Protein AF-A0A6G1K122-F1 (afdb_monomer_lite)

Sequence (233 aa):
TSRIDVKNTSDLIPVGAIRKAVVGTKDETILRILVQNSKTNKESELHFQKLIYDRIDWNSAEDIAAINSWISQIWFRGGNKSKTVVRWHRDEELWIELFHHLLVIAALDRNIARLTTTDVMHAFNDFFVDRVLKDKNGADLPPRDVREKDAFKAKIGRLATTTRWRVNGLIEINLEYKNLGRGAPQEYIPAITSSMLEHFKKTAEFMQSRKMTTERQDSKDLEHWISFLRKLP

Structure (mmCIF, N/CA/C/O backbone):
data_AF-A0A6G1K122-F1
#
_entry.id   AF-A0A6G1K122-F1
#
loop_
_atom_site.group_PDB
_atom_site.id
_atom_site.type_symbol
_atom_site.label_atom_id
_atom_site.label_alt_id
_atom_site.label_comp_id
_atom_site.label_asym_id
_atom_site.label_entity_id
_atom_site.label_seq_id
_atom_site.pdbx_PDB_ins_code
_atom_site.Cartn_x
_atom_site.Cartn_y
_atom_site.Cartn_z
_atom_site.occupancy
_atom_site.B_iso_or_equiv
_atom_site.auth_seq_id
_atom_site.auth_comp_id
_atom_site.auth_asym_id
_atom_site.auth_atom_id
_atom_site.pdbx_PDB_model_num
ATOM 1 N N . THR A 1 1 ? 0.970 27.613 34.060 1.00 34.41 1 THR A N 1
ATOM 2 C CA . THR A 1 1 ? -0.067 27.266 33.064 1.00 34.41 1 THR A CA 1
ATOM 3 C C . THR A 1 1 ? 0.425 26.068 32.282 1.00 34.41 1 THR A C 1
ATOM 5 O O . THR A 1 1 ? 1.317 26.209 31.455 1.00 34.41 1 THR A O 1
ATOM 8 N N . SER A 1 2 ? -0.031 24.869 32.633 1.00 27.14 2 SER A N 1
ATOM 9 C CA . SER A 1 2 ? 0.505 23.627 32.067 1.00 27.14 2 SER A CA 1
ATOM 10 C C . SER A 1 2 ? -0.095 23.386 30.682 1.00 27.14 2 SER A C 1
ATOM 12 O O . SER A 1 2 ? -1.306 23.228 30.547 1.00 27.14 2 SER A O 1
ATOM 14 N N . ARG A 1 3 ? 0.756 23.402 29.650 1.00 32.88 3 ARG A N 1
ATOM 15 C CA . ARG A 1 3 ? 0.413 23.023 28.272 1.00 32.88 3 ARG A CA 1
ATOM 16 C C . ARG A 1 3 ? 0.105 21.525 28.236 1.00 32.88 3 ARG A C 1
ATOM 18 O O . ARG A 1 3 ? 0.997 20.724 28.494 1.00 32.88 3 ARG A O 1
ATOM 25 N N . ILE A 1 4 ? -1.135 21.161 27.914 1.00 30.41 4 ILE A N 1
ATOM 26 C CA . ILE A 1 4 ? -1.515 19.779 27.606 1.00 30.41 4 ILE A CA 1
ATOM 27 C C . ILE A 1 4 ? -1.607 19.642 26.089 1.00 30.41 4 ILE A C 1
ATOM 29 O O . ILE A 1 4 ? -2.297 20.405 25.414 1.00 30.41 4 ILE A O 1
ATOM 33 N N . ASP A 1 5 ? -0.837 18.681 25.598 1.00 30.19 5 ASP A N 1
ATOM 34 C CA . ASP A 1 5 ? -0.595 18.346 24.204 1.00 30.19 5 ASP A CA 1
ATOM 35 C C . ASP A 1 5 ? -1.810 17.624 23.593 1.00 30.19 5 ASP A C 1
ATOM 37 O O . ASP A 1 5 ? -2.337 16.657 24.152 1.00 30.19 5 ASP A O 1
ATOM 41 N N . VAL A 1 6 ? -2.291 18.110 22.449 1.00 34.44 6 VAL A N 1
ATOM 42 C CA . VAL A 1 6 ? -3.558 17.695 21.830 1.00 34.44 6 VAL A CA 1
ATOM 43 C C . VAL A 1 6 ? -3.339 16.444 20.976 1.00 34.44 6 VAL A C 1
ATOM 45 O O . VAL A 1 6 ? -3.280 16.490 19.749 1.00 34.44 6 VAL A O 1
ATOM 48 N N . LYS A 1 7 ? -3.280 15.278 21.623 1.00 39.66 7 LYS A N 1
ATOM 49 C CA . LYS A 1 7 ? -3.753 14.030 21.008 1.00 39.66 7 LYS A CA 1
ATOM 50 C C . LYS A 1 7 ? -5.189 13.834 21.480 1.00 39.66 7 LYS A C 1
ATOM 52 O O . LYS A 1 7 ? -5.409 13.333 22.572 1.00 39.66 7 LYS A O 1
ATOM 57 N N . ASN A 1 8 ? -6.161 14.268 20.675 1.00 45.53 8 ASN A N 1
ATOM 58 C CA . ASN A 1 8 ? -7.597 14.153 20.970 1.00 45.53 8 ASN A CA 1
ATOM 59 C C . ASN A 1 8 ? -8.075 12.685 20.954 1.00 45.53 8 ASN A C 1
ATOM 61 O O . ASN A 1 8 ? -8.799 12.248 20.059 1.00 45.53 8 ASN A O 1
ATOM 65 N N . THR A 1 9 ? -7.657 11.905 21.943 1.00 53.88 9 THR A N 1
ATOM 66 C CA . THR A 1 9 ? -8.414 10.766 22.458 1.00 53.88 9 THR A CA 1
ATOM 67 C C . THR A 1 9 ? -9.451 11.323 23.419 1.00 53.88 9 THR A C 1
ATOM 69 O O . THR A 1 9 ? -9.103 12.042 24.352 1.00 53.88 9 THR A O 1
ATOM 72 N N . SER A 1 10 ? -10.728 11.048 23.156 1.00 65.81 10 SER A N 1
ATOM 73 C CA . SER A 1 10 ? -11.768 11.335 24.140 1.00 65.81 10 SER A CA 1
ATOM 74 C C . SER A 1 10 ? -11.506 10.450 25.356 1.00 65.81 10 SER A C 1
ATOM 76 O O . SER A 1 10 ? -11.238 9.263 25.187 1.00 65.81 10 SER A O 1
ATOM 78 N N . ASP A 1 11 ? -11.604 11.006 26.564 1.00 82.50 11 ASP A N 1
ATOM 79 C CA . ASP A 1 11 ? -11.561 10.208 27.795 1.00 82.50 11 ASP A CA 1
ATOM 80 C C . ASP A 1 11 ? -12.796 9.289 27.919 1.00 82.50 11 ASP A C 1
ATOM 82 O O . ASP A 1 11 ? -12.913 8.560 28.889 1.00 82.50 11 ASP A O 1
ATOM 86 N N . LEU A 1 12 ? -13.740 9.319 26.972 1.00 85.94 12 LEU A N 1
ATOM 87 C CA . LEU A 1 12 ? -14.947 8.499 26.975 1.00 85.94 12 LEU A CA 1
ATOM 88 C C . LEU A 1 12 ? -14.735 7.222 26.155 1.00 85.94 12 LEU A C 1
ATOM 90 O O . LEU A 1 12 ? -14.498 7.281 24.947 1.00 85.94 12 LEU A O 1
ATOM 94 N N . ILE A 1 13 ? -14.866 6.074 26.811 1.00 88.31 13 ILE A N 1
ATOM 95 C CA . ILE A 1 13 ? -14.745 4.739 26.226 1.00 88.31 13 ILE A CA 1
ATOM 96 C C . ILE A 1 13 ? -16.148 4.125 26.151 1.00 88.31 13 ILE A C 1
ATOM 98 O O . ILE A 1 13 ? -16.808 4.032 27.182 1.00 88.31 13 ILE A O 1
ATOM 102 N N . PRO A 1 14 ? -16.649 3.717 24.974 1.00 90.06 14 PRO A N 1
ATOM 103 C CA . PRO A 1 14 ? -17.949 3.064 24.886 1.00 90.06 14 PRO A CA 1
ATOM 104 C C . PRO A 1 14 ? -17.942 1.690 25.554 1.00 90.06 14 PRO A C 1
ATOM 106 O O . PRO A 1 14 ? -16.976 0.934 25.442 1.00 90.06 14 PRO A O 1
ATOM 109 N N . VAL A 1 15 ? -19.047 1.381 26.227 1.00 88.12 15 VAL A N 1
ATOM 110 C CA . VAL A 1 15 ? -19.252 0.158 27.006 1.00 88.12 15 VAL A CA 1
ATOM 111 C C . VAL A 1 15 ? -20.142 -0.812 26.221 1.00 88.12 15 VAL A C 1
ATOM 113 O O . VAL A 1 15 ? -21.124 -0.407 25.598 1.00 88.12 15 VAL A O 1
ATOM 116 N N . GLY A 1 16 ? -19.814 -2.106 26.263 1.00 86.25 16 GLY A N 1
ATOM 117 C CA . GLY A 1 16 ? -20.604 -3.178 25.646 1.00 86.25 16 GLY A CA 1
ATOM 118 C C . GLY A 1 16 ? -20.113 -3.601 24.260 1.00 86.25 16 GLY A C 1
ATOM 119 O O . GLY A 1 16 ? -18.921 -3.548 23.972 1.00 86.25 16 GLY A O 1
ATOM 120 N N . ALA A 1 17 ? -21.028 -4.070 23.410 1.00 85.31 17 ALA A N 1
ATOM 121 C CA . ALA A 1 17 ? -20.745 -4.437 22.021 1.00 85.31 17 ALA A CA 1
ATOM 122 C C . ALA A 1 17 ? -21.246 -3.352 21.058 1.00 85.31 17 ALA A C 1
ATOM 124 O O . ALA A 1 17 ? -22.243 -2.676 21.327 1.00 85.31 17 ALA A O 1
ATOM 125 N N . ILE A 1 18 ? -20.584 -3.208 19.906 1.00 87.19 18 ILE A N 1
ATOM 126 C CA . ILE A 1 18 ? -21.061 -2.306 18.856 1.00 87.19 18 ILE A CA 1
ATOM 127 C C . ILE A 1 18 ? -22.386 -2.828 18.284 1.00 87.19 18 ILE A C 1
ATOM 129 O O . ILE A 1 18 ? -22.471 -3.951 17.793 1.00 87.19 18 ILE A O 1
ATOM 133 N N . ARG A 1 19 ? -23.425 -1.993 18.336 1.00 89.81 19 ARG A N 1
ATOM 134 C CA . ARG A 1 19 ? -24.731 -2.244 17.713 1.00 89.81 19 ARG A CA 1
ATOM 135 C C . ARG A 1 19 ? -24.903 -1.260 16.564 1.00 89.81 19 ARG A C 1
ATOM 137 O O . ARG A 1 19 ? -24.596 -0.085 16.735 1.00 89.81 19 ARG A O 1
ATOM 144 N N . LYS A 1 20 ? -25.326 -1.735 15.393 1.00 92.00 20 LYS A N 1
ATOM 145 C CA . LYS A 1 20 ? -25.527 -0.906 14.196 1.00 92.00 20 LYS A CA 1
ATOM 146 C C . LYS A 1 20 ? -27.009 -0.820 13.855 1.00 92.00 20 LYS A C 1
ATOM 148 O O . LYS A 1 20 ? -27.738 -1.787 14.044 1.00 92.00 20 LYS A O 1
ATOM 153 N N . ALA A 1 21 ? -27.413 0.325 13.322 1.00 92.81 21 ALA A N 1
ATOM 154 C CA . ALA A 1 21 ? -28.729 0.528 12.737 1.00 92.81 21 ALA A CA 1
ATOM 155 C C . ALA A 1 21 ? -28.863 -0.294 11.448 1.00 92.81 21 ALA A C 1
ATOM 157 O O . ALA A 1 21 ? -27.921 -0.338 10.647 1.00 92.81 21 ALA A O 1
ATOM 158 N N . VAL A 1 22 ? -30.028 -0.908 11.241 1.00 93.69 22 VAL A N 1
ATOM 159 C CA . VAL A 1 22 ? -30.360 -1.699 10.048 1.00 93.69 22 VAL A CA 1
ATOM 160 C C . VAL A 1 22 ? -31.571 -1.071 9.372 1.00 93.69 22 VAL A C 1
ATOM 162 O O . VAL A 1 22 ? -32.549 -0.741 10.039 1.00 93.69 22 VAL A O 1
ATOM 165 N N . VAL A 1 23 ? -31.497 -0.907 8.051 1.00 93.69 23 VAL A N 1
ATOM 166 C CA . VAL A 1 23 ? -32.606 -0.379 7.246 1.00 93.69 23 VAL A CA 1
ATOM 167 C C . VAL A 1 23 ? -33.837 -1.270 7.421 1.00 93.69 23 VAL A C 1
ATOM 169 O O . VAL A 1 23 ? -33.740 -2.489 7.302 1.00 93.69 23 VAL A O 1
ATOM 172 N N . GLY A 1 24 ? -34.981 -0.656 7.710 1.00 90.94 24 GLY A N 1
ATOM 173 C CA . GLY A 1 24 ? -36.261 -1.327 7.939 1.00 90.94 24 GLY A CA 1
ATOM 174 C C . GLY A 1 24 ? -36.504 -1.787 9.378 1.00 90.94 24 GLY A C 1
ATOM 175 O O . GLY A 1 24 ? -37.625 -2.177 9.702 1.00 90.94 24 GLY A O 1
ATOM 176 N N . THR A 1 25 ? -35.507 -1.704 10.266 1.00 93.31 25 THR A N 1
ATOM 177 C CA . THR A 1 25 ? -35.636 -2.148 11.662 1.00 93.31 25 THR A CA 1
ATOM 178 C C . THR A 1 25 ? -35.575 -0.961 12.610 1.00 93.31 25 THR A C 1
ATOM 180 O O . THR A 1 25 ? -34.508 -0.395 12.844 1.00 93.31 25 THR A O 1
ATOM 183 N N . LYS A 1 26 ? -36.721 -0.613 13.202 1.00 92.62 26 LYS A N 1
ATOM 184 C CA . LYS A 1 26 ? -36.807 0.445 14.209 1.00 92.62 26 LYS A CA 1
ATOM 185 C C . LYS A 1 26 ? -36.233 -0.026 15.550 1.00 92.62 26 LYS A C 1
ATOM 187 O O . LYS A 1 26 ? -36.847 -0.849 16.223 1.00 92.62 26 LYS A O 1
ATOM 192 N N . ASP A 1 27 ? -35.094 0.534 15.955 1.00 91.12 27 ASP A N 1
ATOM 193 C CA . ASP A 1 27 ? -34.485 0.312 17.276 1.00 91.12 27 ASP A CA 1
ATOM 194 C C . ASP A 1 27 ? -33.944 1.627 17.849 1.00 91.12 27 ASP A C 1
ATOM 196 O O . ASP A 1 27 ? -32.795 2.002 17.639 1.00 91.12 27 ASP A O 1
ATOM 200 N N . GLU A 1 28 ? -34.764 2.334 18.623 1.00 91.06 28 GLU A N 1
ATOM 201 C CA . GLU A 1 28 ? -34.387 3.620 19.223 1.00 91.06 28 GLU A CA 1
ATOM 202 C C . GLU A 1 28 ? -33.257 3.503 20.262 1.00 91.06 28 GLU A C 1
ATOM 204 O O . GLU A 1 28 ? -32.614 4.504 20.592 1.00 91.06 28 GLU A O 1
ATOM 209 N N . THR A 1 29 ? -32.960 2.297 20.765 1.00 90.38 29 THR A N 1
ATOM 210 C CA . THR A 1 29 ? -31.914 2.106 21.780 1.00 90.38 29 THR A CA 1
ATOM 211 C C . THR A 1 29 ? -30.514 2.364 21.229 1.00 90.38 29 THR A C 1
ATOM 213 O O . THR A 1 29 ? -29.611 2.692 21.997 1.00 90.38 29 THR A O 1
ATOM 216 N N . ILE A 1 30 ? -30.321 2.283 19.907 1.00 91.81 30 ILE A N 1
ATOM 217 C CA . ILE A 1 30 ? -29.035 2.573 19.255 1.00 91.81 30 ILE A CA 1
ATOM 218 C C . ILE A 1 30 ? -28.731 4.071 19.175 1.00 91.81 30 ILE A C 1
ATOM 220 O O . ILE A 1 30 ? -27.592 4.442 18.905 1.00 91.81 30 ILE A O 1
ATOM 224 N N . LEU A 1 31 ? -29.727 4.934 19.410 1.00 92.12 31 LEU A N 1
ATOM 225 C CA . LEU A 1 31 ? -29.564 6.392 19.454 1.00 92.12 31 LEU A CA 1
ATOM 226 C C . LEU A 1 31 ? -28.925 6.861 20.771 1.00 92.12 31 LEU A C 1
ATOM 228 O O . LEU A 1 31 ? -28.781 8.065 21.003 1.00 92.12 31 LEU A O 1
ATOM 232 N N . ARG A 1 32 ? -28.566 5.915 21.646 1.00 92.50 32 ARG A N 1
ATOM 233 C CA . ARG A 1 32 ? -27.886 6.134 22.920 1.00 92.50 32 ARG A CA 1
ATOM 234 C C . ARG A 1 32 ? -26.712 5.169 23.032 1.00 92.50 32 ARG A C 1
ATOM 236 O O . ARG A 1 32 ? -26.850 3.977 22.767 1.00 92.50 32 ARG A O 1
ATOM 243 N N . ILE A 1 33 ? -25.552 5.677 23.429 1.00 90.56 33 ILE A N 1
ATOM 244 C CA . ILE A 1 33 ? -24.364 4.857 23.679 1.00 90.56 33 ILE A CA 1
ATOM 245 C C . ILE A 1 33 ? -23.894 5.111 25.101 1.00 90.56 33 ILE A C 1
ATOM 247 O O . ILE A 1 33 ? -23.558 6.243 25.450 1.00 90.56 33 ILE A O 1
ATOM 251 N N . LEU A 1 34 ? -23.841 4.044 25.896 1.00 92.06 34 LEU A N 1
ATOM 252 C CA . LEU A 1 34 ? -23.222 4.073 27.212 1.00 92.06 34 LEU A CA 1
ATOM 253 C C . LEU A 1 34 ? -21.709 4.225 27.046 1.00 92.06 34 LEU A C 1
ATOM 255 O O . LEU A 1 34 ? -21.068 3.470 26.309 1.00 92.06 34 LEU A O 1
ATOM 259 N N . VAL A 1 35 ? -21.141 5.213 27.722 1.00 90.81 35 VAL A N 1
ATOM 260 C CA . VAL A 1 35 ? -19.707 5.478 27.744 1.00 90.81 35 VAL A CA 1
ATOM 261 C C . VAL A 1 35 ? -19.222 5.585 29.180 1.00 90.81 35 VAL A C 1
ATOM 263 O O . VAL A 1 35 ? -19.932 6.065 30.056 1.00 90.81 35 VAL A O 1
ATOM 266 N N . GLN A 1 36 ? -17.986 5.178 29.414 1.00 90.94 36 GLN A N 1
ATOM 267 C CA . GLN A 1 36 ? -17.304 5.304 30.687 1.00 90.94 36 GLN A CA 1
ATOM 268 C C . GLN A 1 36 ? -16.128 6.262 30.536 1.00 90.94 36 GLN A C 1
ATOM 270 O O . GLN A 1 36 ? -15.339 6.164 29.595 1.00 90.94 36 GLN A O 1
ATOM 275 N N . ASN A 1 37 ? -16.002 7.206 31.463 1.00 87.44 37 ASN A N 1
ATOM 276 C CA . ASN A 1 37 ? -14.858 8.101 31.498 1.00 87.44 37 ASN A CA 1
ATOM 277 C C . ASN A 1 37 ? -13.626 7.368 32.052 1.00 87.44 37 ASN A C 1
ATOM 279 O O . ASN A 1 37 ? -13.622 6.945 33.203 1.00 87.44 37 ASN A O 1
ATOM 283 N N . SER A 1 38 ? -12.559 7.276 31.268 1.00 84.81 38 SER A N 1
ATOM 284 C CA . SER A 1 38 ? -11.321 6.564 31.590 1.00 84.81 38 SER A CA 1
ATOM 285 C C . SER A 1 38 ? -10.558 7.132 32.791 1.00 84.81 38 SER A C 1
ATOM 287 O O . SER A 1 38 ? -9.760 6.419 33.391 1.00 84.81 38 SER A O 1
ATOM 289 N N . LYS A 1 39 ? -10.788 8.400 33.162 1.00 85.31 39 LYS A N 1
ATOM 290 C CA . LYS A 1 39 ? -10.129 9.061 34.302 1.00 85.31 39 LYS A CA 1
ATOM 291 C C . LYS A 1 39 ? -10.940 8.971 35.586 1.00 85.31 39 LYS A C 1
ATOM 293 O O . LYS A 1 39 ? -10.370 8.821 36.659 1.00 85.31 39 LYS A O 1
ATOM 298 N N . THR A 1 40 ? -12.259 9.127 35.490 1.00 87.88 40 THR A N 1
ATOM 299 C CA . THR A 1 40 ? -13.144 9.198 36.667 1.00 87.88 40 THR A CA 1
ATOM 300 C C . THR A 1 40 ? -13.928 7.915 36.913 1.00 87.88 40 THR A C 1
ATOM 302 O O . THR A 1 40 ? -14.603 7.806 37.933 1.00 87.88 40 THR A O 1
ATOM 305 N N . ASN A 1 41 ? -13.856 6.964 35.981 1.00 85.56 41 ASN A N 1
ATOM 306 C CA . ASN A 1 41 ? -14.603 5.711 35.955 1.00 85.56 41 ASN A CA 1
ATOM 307 C C . ASN A 1 41 ? -16.135 5.870 35.996 1.00 85.56 41 ASN A C 1
ATOM 309 O O . ASN A 1 41 ? -16.854 4.900 36.227 1.00 85.56 41 ASN A O 1
ATOM 313 N N . LYS A 1 42 ? -16.647 7.089 35.781 1.00 89.00 42 LYS A N 1
ATOM 314 C CA . LYS A 1 42 ? -18.082 7.384 35.776 1.00 89.00 42 LYS A CA 1
ATOM 315 C C . LYS A 1 42 ? -18.698 7.042 34.429 1.00 89.00 42 LYS A C 1
ATOM 317 O O . LYS A 1 42 ? -18.131 7.379 33.389 1.00 89.00 42 LYS A O 1
ATOM 322 N N . GLU A 1 43 ? -19.870 6.427 34.471 1.00 91.00 43 GLU A N 1
ATOM 323 C CA . GLU A 1 43 ? -20.674 6.136 33.289 1.00 91.00 43 GLU A CA 1
ATOM 324 C C . GLU A 1 43 ? -21.579 7.320 32.933 1.00 91.00 43 GLU A C 1
ATOM 326 O O . GLU A 1 43 ? -22.098 8.020 33.806 1.00 91.00 43 GLU A O 1
ATOM 331 N N . SER A 1 44 ? -21.754 7.558 31.638 1.00 89.56 44 SER A N 1
ATOM 332 C CA . SER A 1 44 ? -22.704 8.524 31.095 1.00 89.56 44 SER A CA 1
ATOM 333 C C . SER A 1 44 ? -23.230 8.053 29.742 1.00 89.56 44 SER A C 1
ATOM 335 O O . SER A 1 44 ? -22.644 7.180 29.106 1.00 89.56 44 SER A O 1
ATOM 337 N N . GLU A 1 45 ? -24.313 8.655 29.261 1.00 90.56 45 GLU A N 1
ATOM 338 C CA . GLU A 1 45 ? -24.869 8.358 27.938 1.00 90.56 45 GLU A CA 1
ATOM 339 C C . GLU A 1 45 ? -24.506 9.449 26.927 1.00 90.56 45 GLU A C 1
ATOM 341 O O . GLU A 1 45 ? -24.553 10.646 27.221 1.00 90.56 45 GLU A O 1
ATOM 346 N N . LEU A 1 46 ? -24.148 9.035 25.712 1.00 89.44 46 LEU A N 1
ATOM 347 C CA . LEU A 1 46 ? -24.092 9.911 24.548 1.00 89.44 46 LEU A CA 1
ATOM 348 C C . LEU A 1 46 ? -25.338 9.701 23.699 1.00 89.44 46 LEU A C 1
ATOM 350 O O . LEU A 1 46 ? -25.690 8.567 23.381 1.00 89.44 46 LEU A O 1
ATOM 354 N N . HIS A 1 47 ? -25.953 10.802 23.280 1.00 92.06 47 HIS A N 1
ATOM 355 C CA . HIS A 1 47 ? -27.164 10.796 22.468 1.00 92.06 47 HIS A CA 1
ATOM 356 C C . HIS A 1 47 ? -26.852 11.215 21.034 1.00 92.06 47 HIS A C 1
ATOM 358 O O . HIS A 1 47 ? -25.994 12.072 20.790 1.00 92.06 47 HIS A O 1
ATOM 364 N N . PHE A 1 48 ? -27.556 10.616 20.080 1.00 90.56 48 PHE A N 1
ATOM 365 C CA . PHE A 1 48 ? -27.545 11.084 18.705 1.00 90.56 48 PHE A CA 1
ATOM 366 C C . PHE A 1 48 ? -28.188 12.477 18.647 1.00 90.56 48 PHE A C 1
ATOM 368 O O . PHE A 1 48 ? -29.184 12.736 19.307 1.00 90.56 48 PHE A O 1
ATOM 375 N N . GLN A 1 49 ? -27.603 13.412 17.899 1.00 89.25 49 GLN A N 1
ATOM 376 C CA . GLN A 1 49 ? -28.100 14.802 17.851 1.00 89.25 49 GLN A CA 1
ATOM 377 C C . GLN A 1 49 ? -28.272 15.339 16.430 1.00 89.25 49 GLN A C 1
ATOM 379 O O . GLN A 1 49 ? -28.754 16.451 16.249 1.00 89.25 49 GLN A O 1
ATOM 384 N N . LYS A 1 50 ? -27.853 14.581 15.409 1.00 83.50 50 LYS A N 1
ATOM 385 C CA . LYS A 1 50 ? -27.863 15.077 14.026 1.00 83.50 50 LYS A CA 1
ATOM 386 C C . LYS A 1 50 ? -29.263 15.145 13.422 1.00 83.50 50 LYS A C 1
ATOM 388 O O . LYS A 1 50 ? -29.478 15.968 12.542 1.00 83.50 50 LYS A O 1
ATOM 393 N N . LEU A 1 51 ? -30.181 14.296 13.880 1.00 85.12 51 LEU A N 1
ATOM 394 C CA . LEU A 1 51 ? -31.571 14.267 13.434 1.00 85.12 51 LEU A CA 1
ATOM 395 C C . LEU A 1 51 ? -32.500 14.345 14.645 1.00 85.12 51 LEU A C 1
ATOM 397 O O . LEU A 1 51 ? -32.164 13.874 15.734 1.00 85.12 51 LEU A O 1
ATOM 401 N N . ILE A 1 52 ? -33.678 14.925 14.434 1.00 86.56 52 ILE A N 1
ATOM 402 C CA . ILE A 1 52 ? -34.769 14.916 15.411 1.00 86.56 52 ILE A CA 1
ATOM 403 C C . ILE A 1 52 ? -35.339 13.498 15.450 1.00 86.56 52 ILE A C 1
ATOM 405 O O . ILE A 1 52 ? -35.673 12.961 14.398 1.00 86.56 52 ILE A O 1
ATOM 409 N N . TYR A 1 53 ? -35.463 12.904 16.638 1.00 85.50 53 TYR A N 1
ATOM 410 C CA . TYR A 1 53 ? -35.759 11.470 16.793 1.00 85.50 53 TYR A CA 1
ATOM 411 C C . TYR A 1 53 ? -37.071 11.059 16.123 1.00 85.50 53 TYR A C 1
ATOM 413 O O . TYR A 1 53 ? -37.113 10.051 15.423 1.00 85.50 53 TYR A O 1
ATOM 421 N N . ASP A 1 54 ? -38.096 11.900 16.238 1.00 85.94 54 ASP A N 1
ATOM 422 C CA . ASP A 1 54 ? -39.417 11.657 15.651 1.00 85.94 54 ASP A CA 1
ATOM 423 C C . ASP A 1 54 ? -39.439 11.762 14.118 1.00 85.94 54 ASP A C 1
ATOM 425 O O . ASP A 1 54 ? -40.427 11.401 13.485 1.00 85.94 54 ASP A O 1
ATOM 429 N N . ARG A 1 55 ? -38.367 12.282 13.510 1.00 88.56 55 ARG A N 1
ATOM 430 C CA . ARG A 1 55 ? -38.230 12.446 12.055 1.00 88.56 55 ARG A CA 1
ATOM 431 C C . ARG A 1 55 ? -37.280 11.439 11.420 1.00 88.56 55 ARG A C 1
ATOM 433 O O . ARG A 1 55 ? -37.059 11.527 10.220 1.00 88.56 55 ARG A O 1
ATOM 440 N N . ILE A 1 56 ? -36.704 10.533 12.208 1.00 90.44 56 ILE A N 1
ATOM 441 C CA . ILE A 1 56 ? -35.820 9.493 11.685 1.00 90.44 56 ILE A CA 1
ATOM 442 C C . ILE A 1 56 ? -36.672 8.495 10.904 1.00 90.44 56 ILE A C 1
ATOM 444 O O . ILE A 1 56 ? -37.506 7.794 11.486 1.00 90.44 56 ILE A O 1
ATOM 448 N N . ASP A 1 57 ? -36.433 8.410 9.599 1.00 93.38 57 ASP A N 1
ATOM 449 C CA . ASP A 1 57 ? -37.004 7.361 8.770 1.00 93.38 57 ASP A CA 1
ATOM 450 C C . ASP A 1 57 ? -36.109 6.121 8.825 1.00 93.38 57 ASP A C 1
ATOM 452 O O . ASP A 1 57 ? -35.026 6.053 8.245 1.00 93.38 57 ASP A O 1
ATOM 456 N N . TRP A 1 58 ? -36.597 5.092 9.512 1.00 93.00 58 TRP A N 1
ATOM 457 C CA . TRP A 1 58 ? -35.897 3.819 9.664 1.00 93.00 58 TRP A CA 1
ATOM 458 C C . TRP A 1 58 ? -35.791 3.023 8.356 1.00 93.00 58 TRP A C 1
ATOM 460 O O . TRP A 1 58 ? -34.993 2.089 8.284 1.00 93.00 58 TRP A O 1
ATOM 470 N N . ASN A 1 59 ? -36.543 3.391 7.315 1.00 94.00 59 ASN A N 1
ATOM 471 C CA . ASN A 1 59 ? -36.415 2.829 5.969 1.00 94.00 59 ASN A CA 1
ATOM 472 C C . ASN A 1 59 ? -35.452 3.630 5.077 1.00 94.00 59 ASN A C 1
ATOM 474 O O . ASN A 1 59 ? -35.065 3.146 4.012 1.00 94.00 59 ASN A O 1
ATOM 478 N N . SER A 1 60 ? -35.030 4.827 5.500 1.00 94.62 60 SER A N 1
ATOM 479 C CA . SER A 1 60 ? -34.093 5.658 4.746 1.00 94.62 60 SER A CA 1
ATOM 480 C C . SER A 1 60 ? -32.660 5.165 4.928 1.00 94.62 60 SER A C 1
ATOM 482 O O . SER A 1 60 ? -32.098 5.170 6.026 1.00 94.62 60 SER A O 1
ATOM 484 N N . ALA A 1 61 ? -32.017 4.778 3.824 1.00 93.38 61 ALA A N 1
ATOM 485 C CA . ALA A 1 61 ? -30.602 4.409 3.836 1.00 93.38 61 ALA A CA 1
ATOM 486 C C . ALA A 1 61 ? -29.699 5.569 4.300 1.00 93.38 61 ALA A C 1
ATOM 488 O O . ALA A 1 61 ? -28.648 5.327 4.896 1.00 93.38 61 ALA A O 1
ATOM 489 N N . GLU A 1 62 ? -30.108 6.816 4.056 1.00 94.94 62 GLU A N 1
ATOM 490 C CA . GLU A 1 62 ? -29.359 8.014 4.439 1.00 94.94 62 GLU A CA 1
ATOM 491 C C . GLU A 1 62 ? -29.374 8.233 5.959 1.00 94.94 62 GLU A C 1
ATOM 493 O O . GLU A 1 62 ? -28.310 8.388 6.569 1.00 94.94 62 GLU A O 1
ATOM 498 N N . ASP A 1 63 ? -30.545 8.143 6.594 1.00 91.56 63 ASP A N 1
ATOM 499 C CA . ASP A 1 63 ? -30.690 8.306 8.047 1.00 91.56 63 ASP A CA 1
ATOM 500 C C . ASP A 1 63 ? -29.945 7.199 8.801 1.00 91.56 63 ASP A C 1
ATOM 502 O O . ASP A 1 63 ? -29.189 7.454 9.747 1.00 91.56 63 ASP A O 1
ATOM 506 N N . ILE A 1 64 ? -30.074 5.959 8.322 1.00 95.56 64 ILE A N 1
ATOM 507 C CA . ILE A 1 64 ? -29.370 4.797 8.869 1.00 95.56 64 ILE A CA 1
ATOM 508 C C . ILE A 1 64 ? -27.849 4.950 8.715 1.00 95.56 64 ILE A C 1
ATOM 510 O O . ILE A 1 64 ? -27.094 4.639 9.644 1.00 95.56 64 ILE A O 1
ATOM 514 N N . ALA A 1 65 ? -27.369 5.477 7.584 1.00 92.44 65 ALA A N 1
ATOM 515 C CA . ALA A 1 65 ? -25.952 5.779 7.392 1.00 92.44 65 ALA A CA 1
ATOM 516 C C . ALA A 1 65 ? -25.466 6.885 8.345 1.00 92.44 65 ALA A C 1
ATOM 518 O O . ALA A 1 65 ? -24.370 6.773 8.905 1.00 92.44 65 ALA A O 1
ATOM 519 N N . ALA A 1 66 ? -26.275 7.921 8.588 1.00 91.94 66 ALA A N 1
ATOM 520 C CA . ALA A 1 66 ? -25.946 8.998 9.519 1.00 91.94 66 ALA A CA 1
ATOM 521 C C . ALA A 1 66 ? -25.814 8.493 10.968 1.00 91.94 66 ALA A C 1
ATOM 523 O O . ALA A 1 66 ? -24.835 8.837 11.647 1.00 91.94 66 ALA A O 1
ATOM 524 N N . ILE A 1 67 ? -26.739 7.635 11.415 1.00 92.94 67 ILE A N 1
ATOM 525 C CA . ILE A 1 67 ? -26.694 6.977 12.731 1.00 92.94 67 ILE A CA 1
ATOM 526 C C . ILE A 1 67 ? -25.442 6.094 12.837 1.00 92.94 67 ILE A C 1
ATOM 528 O O . ILE A 1 67 ? -24.634 6.264 13.751 1.00 92.94 67 ILE A O 1
ATOM 532 N N . ASN A 1 68 ? -25.213 5.204 11.867 1.00 93.69 68 ASN A N 1
ATOM 533 C CA . ASN A 1 68 ? -24.063 4.292 11.869 1.00 93.69 68 ASN A CA 1
ATOM 534 C C . ASN A 1 68 ? -22.712 5.022 11.810 1.00 93.69 68 ASN A C 1
ATOM 536 O O . ASN A 1 68 ? -21.732 4.575 12.421 1.00 93.69 68 ASN A O 1
ATOM 540 N N . SER A 1 69 ? -22.649 6.157 11.111 1.00 90.94 69 SER A N 1
ATOM 541 C CA . SER A 1 69 ? -21.474 7.030 11.090 1.00 90.94 69 SER A CA 1
ATOM 542 C C . SER A 1 69 ? -21.195 7.614 12.475 1.00 90.94 69 SER A C 1
ATOM 544 O O . SER A 1 69 ? -20.058 7.564 12.946 1.00 90.94 69 SER A O 1
ATOM 546 N N . TRP A 1 70 ? -22.224 8.114 13.167 1.00 92.94 70 TRP A N 1
ATOM 547 C CA . TRP A 1 70 ? -22.093 8.634 14.531 1.00 92.94 70 TRP A CA 1
ATOM 548 C C . TRP A 1 70 ? -21.642 7.554 15.524 1.00 92.94 70 TRP A C 1
ATOM 550 O O . TRP A 1 70 ? -20.663 7.772 16.243 1.00 92.94 70 TRP A O 1
ATOM 560 N N . ILE A 1 71 ? -22.264 6.369 15.494 1.00 90.62 71 ILE A N 1
ATOM 561 C CA . ILE A 1 71 ? -21.856 5.215 16.313 1.00 90.62 71 ILE A CA 1
ATOM 562 C C . ILE A 1 71 ? -20.374 4.903 16.070 1.00 90.62 71 ILE A C 1
ATOM 564 O O . ILE A 1 71 ? -19.572 4.885 17.004 1.00 90.62 71 ILE A O 1
ATOM 568 N N . SER A 1 72 ? -19.972 4.743 14.806 1.00 88.88 72 SER A N 1
ATOM 569 C CA . SER A 1 72 ? -18.584 4.420 14.453 1.00 88.88 72 SER A CA 1
ATOM 570 C C . SER A 1 72 ? -17.589 5.481 14.939 1.00 88.88 72 SER A C 1
ATOM 572 O O . SER A 1 72 ? -16.490 5.137 15.372 1.00 88.88 72 SER A O 1
ATOM 574 N N . GLN A 1 73 ? -17.958 6.767 14.920 1.00 87.50 73 GLN A N 1
ATOM 575 C CA . GLN A 1 73 ? -17.101 7.843 15.426 1.00 87.50 73 GLN A CA 1
ATOM 576 C C . GLN A 1 73 ? -16.864 7.745 16.934 1.00 87.50 73 GLN A C 1
ATOM 578 O O . GLN A 1 73 ? -15.732 7.954 17.371 1.00 87.50 73 GLN A O 1
ATOM 583 N N . ILE A 1 74 ? -17.894 7.423 17.722 1.00 88.62 74 ILE A N 1
ATOM 584 C CA . ILE A 1 74 ? -17.763 7.249 19.177 1.00 88.62 74 ILE A CA 1
ATOM 585 C C . ILE A 1 74 ? -16.815 6.085 19.478 1.00 88.62 74 ILE A C 1
ATOM 587 O O . ILE A 1 74 ? -15.827 6.263 20.192 1.00 88.62 74 ILE A O 1
ATOM 591 N N . TRP A 1 75 ? -17.043 4.933 18.846 1.00 86.62 75 TRP A N 1
ATOM 592 C CA . TRP A 1 75 ? -16.191 3.747 18.983 1.00 86.62 75 TRP A CA 1
ATOM 593 C C . TRP A 1 75 ? -14.742 3.994 18.558 1.00 86.62 75 TRP A C 1
ATOM 595 O O . TRP A 1 75 ? -13.809 3.602 19.259 1.00 86.62 75 TRP A O 1
ATOM 605 N N . PHE A 1 76 ? -14.533 4.722 17.462 1.00 80.00 76 PHE A N 1
ATOM 606 C CA . PHE A 1 76 ? -13.194 5.064 16.993 1.00 80.00 76 PHE A CA 1
ATOM 607 C C . PHE A 1 76 ? -12.454 6.044 17.922 1.00 80.00 76 PHE A C 1
ATOM 609 O O . PHE A 1 76 ? -11.232 5.943 18.089 1.00 80.00 76 PHE A O 1
ATOM 616 N N . ARG A 1 77 ? -13.171 7.011 18.513 1.00 81.50 77 ARG A N 1
ATOM 617 C CA . ARG A 1 77 ? -12.604 8.019 19.427 1.00 81.50 77 ARG A CA 1
ATOM 618 C C . ARG A 1 77 ? -12.299 7.455 20.811 1.00 81.50 77 ARG A C 1
ATOM 620 O O . ARG A 1 77 ? -11.297 7.868 21.390 1.00 81.50 77 ARG A O 1
ATOM 627 N N . GLY A 1 78 ? -13.099 6.503 21.289 1.00 77.75 78 GLY A N 1
ATOM 628 C CA . GLY A 1 78 ? -12.951 5.865 22.600 1.00 77.75 78 GLY A CA 1
ATOM 629 C C . GLY A 1 78 ? -11.850 4.808 22.695 1.00 77.75 78 GLY A C 1
ATOM 630 O O . GLY A 1 78 ? -11.877 3.972 23.586 1.00 77.75 78 GLY A O 1
ATOM 631 N N . GLY A 1 79 ? -10.887 4.799 21.771 1.00 67.31 79 GLY A N 1
ATOM 632 C CA . GLY A 1 79 ? -9.700 3.949 21.890 1.00 67.31 79 GLY A CA 1
ATOM 633 C C . GLY A 1 79 ? -9.879 2.489 21.465 1.00 67.31 79 GLY A C 1
ATOM 634 O O . GLY A 1 79 ? -8.875 1.784 21.403 1.00 67.31 79 GLY A O 1
ATOM 635 N N . ASN A 1 80 ? -11.079 2.061 21.048 1.00 62.69 80 ASN A N 1
ATOM 636 C CA . ASN A 1 80 ? -11.339 0.736 20.458 1.00 62.69 80 ASN A CA 1
ATOM 637 C C . ASN A 1 80 ? -10.813 0.635 19.016 1.00 62.69 80 ASN A C 1
ATOM 639 O O . ASN A 1 80 ? -11.503 0.264 18.069 1.00 62.69 80 ASN A O 1
ATOM 643 N N . LYS A 1 81 ? -9.542 0.992 18.835 1.00 58.09 81 LYS A N 1
ATOM 644 C CA . LYS A 1 81 ? -8.784 0.777 17.611 1.00 58.09 81 LYS A CA 1
ATOM 645 C C . LYS A 1 81 ? -8.177 -0.618 17.689 1.00 58.09 81 LYS A C 1
ATOM 647 O O . LYS A 1 81 ? -6.974 -0.744 17.910 1.00 58.09 81 LYS A O 1
ATOM 652 N N . SER A 1 82 ? -8.967 -1.663 17.455 1.00 51.81 82 SER A N 1
ATOM 653 C CA . SER A 1 82 ? -8.399 -2.958 17.064 1.00 51.81 82 SER A CA 1
ATOM 654 C C . SER A 1 82 ? -7.844 -2.821 15.641 1.00 51.81 82 SER A C 1
ATOM 656 O O . SER A 1 82 ? -8.420 -3.292 14.665 1.00 51.81 82 SER A O 1
ATOM 658 N N . LYS A 1 83 ? -6.745 -2.077 15.483 1.00 54.59 83 LYS A N 1
ATOM 659 C CA . LYS A 1 83 ? -5.988 -2.102 14.238 1.00 54.59 83 LYS A CA 1
ATOM 660 C C . LYS A 1 83 ? -5.220 -3.408 14.241 1.00 54.59 83 LYS A C 1
ATOM 662 O O . LYS A 1 83 ? -4.190 -3.513 14.904 1.00 54.59 83 LYS A O 1
ATOM 667 N N . THR A 1 84 ? -5.710 -4.385 13.495 1.00 54.91 84 THR A N 1
ATOM 668 C CA . THR A 1 84 ? -4.921 -5.561 13.142 1.00 54.91 84 THR A CA 1
ATOM 669 C C . THR A 1 84 ? -3.774 -5.074 12.261 1.00 54.91 84 THR A C 1
ATOM 671 O O . THR A 1 84 ? -3.924 -4.852 11.063 1.00 54.91 84 THR A O 1
ATOM 674 N N . VAL A 1 85 ? -2.625 -4.777 12.872 1.00 60.59 85 VAL A N 1
ATOM 675 C CA . VAL A 1 85 ? -1.434 -4.365 12.129 1.00 60.59 85 VAL A CA 1
ATOM 676 C C . VAL A 1 85 ? -0.830 -5.624 11.531 1.00 60.59 85 VAL A C 1
ATOM 678 O O . VAL A 1 85 ? -0.036 -6.308 12.176 1.00 60.59 85 VAL A O 1
ATOM 681 N N . VAL A 1 86 ? -1.211 -5.938 10.293 1.00 68.56 86 VAL A N 1
ATOM 682 C CA . VAL A 1 86 ? -0.581 -7.031 9.552 1.00 68.56 86 VAL A CA 1
ATOM 683 C C . VAL A 1 86 ? 0.876 -6.646 9.309 1.00 68.56 86 VAL A C 1
ATOM 685 O O . VAL A 1 86 ? 1.177 -5.745 8.518 1.00 68.56 86 VAL A O 1
ATOM 688 N N . ARG A 1 87 ? 1.786 -7.304 10.035 1.00 81.62 87 ARG A N 1
ATOM 689 C CA . ARG A 1 87 ? 3.225 -7.039 9.952 1.00 81.62 87 ARG A CA 1
ATOM 690 C C . ARG A 1 87 ? 3.725 -7.312 8.532 1.00 81.62 87 ARG A C 1
ATOM 692 O O . ARG A 1 87 ? 3.255 -8.222 7.845 1.00 81.62 87 ARG A O 1
ATOM 699 N N . TRP A 1 88 ? 4.650 -6.469 8.091 1.00 88.94 88 TRP A N 1
ATOM 700 C CA . TRP A 1 88 ? 5.326 -6.617 6.808 1.00 88.94 88 TRP A CA 1
ATOM 701 C C . TRP A 1 88 ? 6.562 -7.482 7.000 1.00 88.94 88 TRP A C 1
ATOM 703 O O . TRP A 1 88 ? 7.325 -7.258 7.941 1.00 88.94 88 TRP A O 1
ATOM 713 N N . HIS A 1 89 ? 6.719 -8.479 6.142 1.00 92.00 89 HIS A N 1
ATOM 714 C CA . HIS A 1 89 ? 7.910 -9.307 6.081 1.00 92.00 89 HIS A CA 1
ATOM 715 C C . HIS A 1 89 ? 9.017 -8.584 5.304 1.00 92.00 89 HIS A C 1
ATOM 717 O O . HIS A 1 89 ? 8.727 -7.765 4.432 1.00 92.00 89 HIS A O 1
ATOM 723 N N . ARG A 1 90 ? 10.289 -8.897 5.580 1.00 89.81 90 ARG A N 1
ATOM 724 C CA . ARG A 1 90 ? 11.411 -8.243 4.887 1.00 89.81 90 ARG A CA 1
ATOM 725 C C . ARG A 1 90 ? 11.399 -8.522 3.384 1.00 89.81 90 ARG A C 1
ATOM 727 O O . ARG A 1 90 ? 11.648 -7.613 2.604 1.00 89.81 90 ARG A O 1
ATOM 734 N N . ASP A 1 91 ? 11.046 -9.738 2.982 1.00 91.38 91 ASP A N 1
ATOM 735 C CA . ASP A 1 91 ? 10.952 -10.095 1.560 1.00 91.38 91 ASP A CA 1
ATOM 736 C C . ASP A 1 91 ? 9.849 -9.300 0.838 1.00 91.38 91 ASP A C 1
ATOM 738 O O . ASP A 1 91 ? 10.024 -8.923 -0.316 1.00 91.38 91 ASP A O 1
ATOM 742 N N . GLU A 1 92 ? 8.746 -8.971 1.524 1.00 93.50 92 GLU A N 1
ATOM 743 C CA . GLU A 1 92 ? 7.694 -8.105 0.968 1.00 93.50 92 GLU A CA 1
ATOM 744 C C . GLU A 1 92 ? 8.211 -6.680 0.730 1.00 93.50 92 GLU A C 1
ATOM 746 O O . GLU A 1 92 ? 7.864 -6.044 -0.262 1.00 93.50 92 GLU A O 1
ATOM 751 N N . GLU A 1 93 ? 9.051 -6.169 1.630 1.00 92.19 93 GLU A N 1
ATOM 752 C CA . GLU A 1 93 ? 9.692 -4.864 1.459 1.00 92.19 93 GLU A CA 1
ATOM 753 C C . GLU A 1 93 ? 10.685 -4.878 0.294 1.00 92.19 93 GLU A C 1
ATOM 755 O O . GLU A 1 93 ? 10.605 -4.028 -0.591 1.00 92.19 93 GLU A O 1
ATOM 760 N N . LEU A 1 94 ? 11.570 -5.877 0.253 1.00 90.75 94 LEU A N 1
ATOM 761 C CA . LEU A 1 94 ? 12.553 -6.040 -0.819 1.00 90.75 94 LEU A CA 1
ATOM 762 C C . LEU A 1 94 ? 11.886 -6.183 -2.190 1.00 90.75 94 LEU A C 1
ATOM 764 O O . LEU A 1 94 ? 12.386 -5.644 -3.172 1.00 90.75 94 LEU A O 1
ATOM 768 N N . TRP A 1 95 ? 10.736 -6.855 -2.260 1.00 94.81 95 TRP A N 1
ATOM 769 C CA . TRP A 1 95 ? 9.964 -6.957 -3.493 1.00 94.81 95 TRP A CA 1
ATOM 770 C C . TRP A 1 95 ? 9.458 -5.590 -3.960 1.00 94.81 95 TRP A C 1
ATOM 772 O O . TRP A 1 95 ? 9.585 -5.263 -5.137 1.00 94.81 95 TRP A O 1
ATOM 782 N N . ILE A 1 96 ? 8.934 -4.757 -3.050 1.00 93.69 96 ILE A N 1
ATOM 783 C CA . ILE A 1 96 ? 8.460 -3.404 -3.394 1.00 93.69 96 ILE A CA 1
ATOM 784 C C . ILE A 1 96 ? 9.629 -2.531 -3.869 1.00 93.69 96 ILE A C 1
ATOM 786 O O . ILE A 1 96 ? 9.468 -1.771 -4.827 1.00 93.69 96 ILE A O 1
ATOM 790 N N . GLU A 1 97 ? 10.791 -2.631 -3.222 1.00 90.00 97 GLU A N 1
ATOM 791 C CA . GLU A 1 97 ? 12.018 -1.943 -3.643 1.00 90.00 97 GLU A CA 1
ATOM 792 C C . GLU A 1 97 ? 12.426 -2.380 -5.058 1.00 90.00 97 GLU A C 1
ATOM 794 O O . GLU A 1 97 ? 12.522 -1.539 -5.958 1.00 90.00 97 GLU A O 1
ATOM 799 N N . LEU A 1 98 ? 12.570 -3.692 -5.285 1.00 91.00 98 LEU A N 1
ATOM 800 C CA . LEU A 1 98 ? 12.905 -4.274 -6.586 1.00 91.00 98 LEU A CA 1
ATOM 801 C C . LEU A 1 98 ? 11.923 -3.831 -7.677 1.00 91.00 98 LEU A C 1
ATOM 803 O O . LEU A 1 98 ? 12.344 -3.432 -8.762 1.00 91.00 98 LEU A O 1
ATOM 807 N N . PHE A 1 99 ? 10.623 -3.830 -7.385 1.00 94.12 99 PHE A N 1
ATOM 808 C CA . PHE A 1 99 ? 9.591 -3.404 -8.326 1.00 94.12 99 PHE A CA 1
ATOM 809 C C . PHE A 1 99 ? 9.824 -1.976 -8.827 1.00 94.12 99 PHE A C 1
ATOM 811 O O . PHE A 1 99 ? 9.832 -1.733 -10.034 1.00 94.12 99 PHE A O 1
ATOM 818 N N . HIS A 1 100 ? 10.086 -1.024 -7.927 1.00 91.12 100 HIS A N 1
ATOM 819 C CA . HIS A 1 100 ? 10.336 0.361 -8.333 1.00 91.12 100 HIS A CA 1
ATOM 820 C C . HIS A 1 100 ? 11.669 0.518 -9.065 1.00 91.12 100 HIS A C 1
ATOM 822 O O . HIS A 1 100 ? 11.757 1.310 -10.000 1.00 91.12 100 HIS A O 1
ATOM 828 N N . HIS A 1 101 ? 12.692 -0.248 -8.693 1.00 87.19 101 HIS A N 1
ATOM 829 C CA . HIS A 1 101 ? 13.955 -0.271 -9.426 1.00 87.19 101 HIS A CA 1
ATOM 830 C C . HIS A 1 101 ? 13.781 -0.742 -10.877 1.00 87.19 101 HIS A C 1
ATOM 832 O O . HIS A 1 101 ? 14.322 -0.123 -11.795 1.00 87.19 101 HIS A O 1
ATOM 838 N N . LEU A 1 102 ? 12.973 -1.779 -11.107 1.00 90.69 102 LEU A N 1
ATOM 839 C CA . LEU A 1 102 ? 12.651 -2.251 -12.456 1.00 90.69 102 LEU A CA 1
ATOM 840 C C . LEU A 1 102 ? 11.862 -1.203 -13.255 1.00 90.69 102 LEU A C 1
ATOM 842 O O . LEU A 1 102 ? 12.101 -1.047 -14.453 1.00 90.69 102 LEU A O 1
ATOM 846 N N . LEU A 1 103 ? 10.984 -0.430 -12.605 1.00 91.19 103 LEU A N 1
ATOM 847 C CA . LEU A 1 103 ? 10.323 0.713 -13.244 1.00 91.19 103 LEU A CA 1
ATOM 848 C C . LEU A 1 103 ? 11.313 1.816 -13.634 1.00 91.19 103 LEU A C 1
ATOM 850 O O . LEU A 1 103 ? 11.188 2.371 -14.722 1.00 91.19 103 LEU A O 1
ATOM 854 N N . VAL A 1 104 ? 12.307 2.127 -12.792 1.00 87.81 104 VAL A N 1
ATOM 855 C CA . VAL A 1 104 ? 13.352 3.115 -13.127 1.00 87.81 104 VAL A CA 1
ATOM 856 C C . VAL A 1 104 ? 14.100 2.686 -14.385 1.00 87.81 104 VAL A C 1
ATOM 858 O O . VAL A 1 104 ? 14.278 3.488 -15.297 1.00 87.81 104 VAL A O 1
ATOM 861 N N . ILE A 1 105 ? 14.520 1.422 -14.457 1.00 86.69 105 ILE A N 1
ATOM 862 C CA . ILE A 1 105 ? 15.242 0.895 -15.622 1.00 86.69 105 ILE A CA 1
ATOM 863 C C . ILE A 1 105 ? 14.379 0.963 -16.872 1.00 86.69 105 ILE A C 1
ATOM 865 O O . ILE A 1 105 ? 14.844 1.440 -17.904 1.00 86.69 105 ILE A O 1
ATOM 869 N N . ALA A 1 106 ? 13.122 0.534 -16.769 1.00 89.06 106 ALA A N 1
ATOM 870 C CA . ALA A 1 106 ? 12.202 0.587 -17.890 1.00 89.06 106 ALA A CA 1
ATOM 871 C C . ALA A 1 106 ? 11.954 2.029 -18.352 1.00 89.06 106 ALA A C 1
ATOM 873 O O . ALA A 1 106 ? 11.958 2.270 -19.550 1.00 89.06 106 ALA A O 1
ATOM 874 N N . ALA A 1 107 ? 11.816 2.993 -17.437 1.00 87.31 107 ALA A N 1
ATOM 875 C CA . ALA A 1 107 ? 11.640 4.407 -17.779 1.00 87.31 107 ALA A CA 1
ATOM 876 C C . ALA A 1 107 ? 12.895 5.044 -18.411 1.00 87.31 107 ALA A C 1
ATOM 878 O O . ALA A 1 107 ? 12.780 5.984 -19.200 1.00 87.31 107 ALA A O 1
ATOM 879 N N . LEU A 1 108 ? 14.093 4.543 -18.080 1.00 84.19 108 LEU A N 1
ATOM 880 C CA . LEU A 1 108 ? 15.347 4.953 -18.725 1.00 84.19 108 LEU A CA 1
ATOM 881 C C . LEU A 1 108 ? 15.453 4.432 -20.164 1.00 84.19 108 LEU A C 1
ATOM 883 O O . LEU A 1 108 ? 16.049 5.102 -21.010 1.00 84.19 108 LEU A O 1
ATOM 887 N N . ASP A 1 109 ? 14.882 3.265 -20.448 1.00 84.31 109 ASP A N 1
ATOM 888 C CA . ASP A 1 109 ? 14.974 2.599 -21.750 1.00 84.31 109 ASP A CA 1
ATOM 889 C C . ASP A 1 109 ? 13.830 2.985 -22.704 1.00 84.31 109 ASP A C 1
ATOM 891 O O . ASP A 1 109 ? 14.063 3.344 -23.858 1.00 84.31 109 ASP A O 1
ATOM 895 N N . ARG A 1 110 ? 12.592 3.012 -22.202 1.00 85.00 110 ARG A N 1
ATOM 896 C CA . ARG A 1 110 ? 11.364 3.211 -22.985 1.00 85.00 110 ARG A CA 1
ATOM 897 C C . ARG A 1 110 ? 10.368 4.144 -22.299 1.00 85.00 110 ARG A C 1
ATOM 899 O O . ARG A 1 110 ? 10.477 4.455 -21.114 1.00 85.00 110 ARG A O 1
ATOM 906 N N . ASN A 1 111 ? 9.370 4.590 -23.059 1.00 87.12 111 ASN A N 1
ATOM 907 C CA . ASN A 1 111 ? 8.297 5.426 -22.535 1.00 87.12 111 ASN A CA 1
ATOM 908 C C . ASN A 1 111 ? 7.242 4.565 -21.818 1.00 87.12 111 ASN A C 1
ATOM 910 O O . ASN A 1 111 ? 6.446 3.892 -22.473 1.00 87.12 111 ASN A O 1
ATOM 914 N N . ILE A 1 112 ? 7.242 4.571 -20.481 1.00 90.56 112 ILE A N 1
ATOM 915 C CA . ILE A 1 112 ? 6.271 3.815 -19.676 1.00 90.56 112 ILE A CA 1
ATOM 916 C C . ILE A 1 112 ? 5.165 4.715 -19.118 1.00 90.56 112 ILE A C 1
ATOM 918 O O . ILE A 1 112 ? 5.402 5.861 -18.735 1.00 90.56 112 ILE A O 1
ATOM 922 N N . ALA A 1 113 ? 3.953 4.175 -19.032 1.00 89.69 113 ALA A N 1
ATOM 923 C CA . ALA A 1 113 ? 2.834 4.814 -18.362 1.00 89.69 113 ALA A CA 1
ATOM 924 C C . ALA A 1 113 ? 3.025 4.804 -16.836 1.00 89.69 113 ALA A C 1
ATOM 926 O O . ALA A 1 113 ? 3.661 3.920 -16.257 1.00 89.69 113 ALA A O 1
ATOM 927 N N . ARG A 1 114 ? 2.443 5.801 -16.165 1.00 89.94 114 ARG A N 1
ATOM 928 C CA . ARG A 1 114 ? 2.456 5.889 -14.702 1.00 89.94 114 ARG A CA 1
ATOM 929 C C . ARG A 1 114 ? 1.505 4.847 -14.111 1.00 89.94 114 ARG A C 1
ATOM 931 O O . ARG A 1 114 ? 0.297 4.972 -14.276 1.00 89.94 114 ARG A O 1
ATOM 938 N N . LEU A 1 115 ? 2.050 3.889 -13.363 1.00 91.62 115 LEU A N 1
ATOM 939 C CA . LEU A 1 115 ? 1.249 2.919 -12.616 1.00 91.62 115 LEU A CA 1
ATOM 940 C C . LEU A 1 115 ? 0.564 3.555 -11.403 1.00 91.62 115 LEU A C 1
ATOM 942 O O . LEU A 1 115 ? 1.123 4.410 -10.701 1.00 91.62 115 LEU A O 1
ATOM 946 N N . THR A 1 116 ? -0.642 3.087 -11.114 1.00 91.19 116 THR A N 1
ATOM 947 C CA . THR A 1 116 ? -1.361 3.404 -9.886 1.00 91.19 116 THR A CA 1
ATOM 948 C C . THR A 1 116 ? -0.865 2.532 -8.733 1.00 91.19 116 THR A C 1
ATOM 950 O O . THR A 1 116 ? -0.301 1.456 -8.909 1.00 91.19 116 THR A O 1
ATOM 953 N N . THR A 1 117 ? -1.112 2.968 -7.496 1.00 91.00 117 THR A N 1
ATOM 954 C CA . THR A 1 117 ? -0.840 2.127 -6.317 1.00 91.00 117 THR A CA 1
ATOM 955 C C . THR A 1 117 ? -1.635 0.818 -6.340 1.00 91.00 117 THR A C 1
ATOM 957 O O . THR A 1 117 ? -1.189 -0.162 -5.754 1.00 91.00 117 THR A O 1
ATOM 960 N N . THR A 1 118 ? -2.796 0.805 -6.997 1.00 92.75 118 THR A N 1
ATOM 961 C CA . THR A 1 118 ? -3.624 -0.392 -7.134 1.00 92.75 118 THR A CA 1
ATOM 962 C C . THR A 1 118 ? -2.957 -1.414 -8.057 1.00 92.75 118 THR A C 1
ATOM 964 O O . THR A 1 118 ? -2.905 -2.578 -7.683 1.00 92.75 118 THR A O 1
ATOM 967 N N . ASP A 1 119 ? -2.334 -0.988 -9.156 1.00 94.31 119 ASP A N 1
ATOM 968 C CA . ASP A 1 119 ? -1.630 -1.895 -10.081 1.00 94.31 119 ASP A CA 1
ATOM 969 C C . ASP A 1 119 ? -0.441 -2.576 -9.392 1.00 94.31 119 ASP A C 1
ATOM 971 O O . ASP A 1 119 ? -0.271 -3.791 -9.460 1.00 94.31 119 ASP A O 1
ATOM 975 N N . VAL A 1 120 ? 0.339 -1.801 -8.626 1.00 94.38 120 VAL A N 1
ATOM 976 C CA . VAL A 1 120 ? 1.459 -2.343 -7.836 1.00 94.38 120 VAL A CA 1
ATOM 977 C C . VAL A 1 120 ? 0.964 -3.318 -6.765 1.00 94.38 120 VAL A C 1
ATOM 979 O O . VAL A 1 120 ? 1.609 -4.328 -6.502 1.00 94.38 120 VAL A O 1
ATOM 982 N N . MET A 1 121 ? -0.181 -3.030 -6.142 1.00 95.44 121 MET A N 1
ATOM 983 C CA . MET A 1 121 ? -0.786 -3.912 -5.144 1.00 95.44 121 MET A CA 1
ATOM 984 C C . MET A 1 121 ? -1.280 -5.223 -5.764 1.00 95.44 121 MET A C 1
ATOM 986 O O . MET A 1 121 ? -1.115 -6.268 -5.145 1.00 95.44 121 MET A O 1
ATOM 990 N N . HIS A 1 122 ? -1.867 -5.184 -6.963 1.00 95.88 122 HIS A N 1
ATOM 991 C CA . HIS A 1 122 ? -2.277 -6.394 -7.674 1.00 95.88 122 HIS A CA 1
ATOM 992 C C . HIS A 1 122 ? -1.068 -7.270 -7.992 1.00 95.88 122 HIS A C 1
ATOM 994 O O . HIS A 1 122 ? -1.025 -8.401 -7.524 1.00 95.88 122 HIS A O 1
ATOM 1000 N N . ALA A 1 123 ? -0.026 -6.709 -8.612 1.00 96.12 123 ALA A N 1
ATOM 1001 C CA . ALA A 1 123 ? 1.210 -7.444 -8.883 1.00 96.12 123 ALA A CA 1
ATOM 1002 C C . ALA A 1 123 ? 1.871 -7.996 -7.604 1.00 96.12 123 ALA A C 1
ATOM 1004 O O . ALA A 1 123 ? 2.433 -9.091 -7.602 1.00 96.12 123 ALA A O 1
ATOM 1005 N N . PHE A 1 124 ? 1.791 -7.254 -6.494 1.00 96.12 124 PHE A N 1
ATOM 1006 C CA . PHE A 1 124 ? 2.270 -7.720 -5.195 1.00 96.12 124 PHE A CA 1
ATOM 1007 C C . PHE A 1 124 ? 1.467 -8.921 -4.689 1.00 96.12 124 PHE A C 1
ATOM 1009 O O . PHE A 1 124 ? 2.048 -9.903 -4.229 1.00 96.12 124 PHE A O 1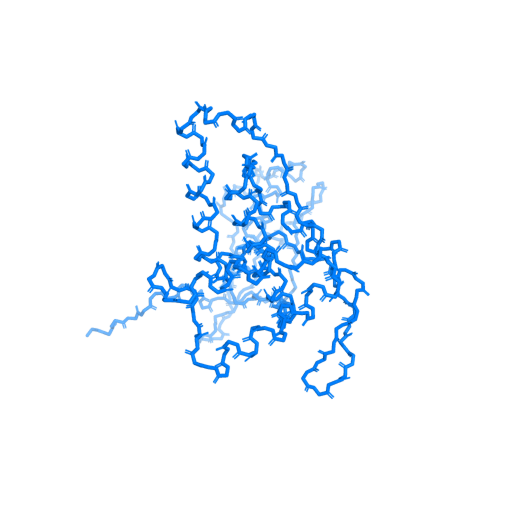
ATOM 1016 N N . ASN A 1 125 ? 0.138 -8.836 -4.746 1.00 95.81 125 ASN A N 1
ATOM 1017 C CA . ASN A 1 125 ? -0.741 -9.902 -4.285 1.00 95.81 125 ASN A CA 1
ATOM 1018 C C . ASN A 1 125 ? -0.584 -11.150 -5.162 1.00 95.81 125 ASN A C 1
ATOM 1020 O O . ASN A 1 125 ? -0.449 -12.237 -4.615 1.00 95.81 125 ASN A O 1
ATOM 1024 N N . ASP A 1 126 ? -0.464 -10.995 -6.480 1.00 96.06 126 ASP A N 1
ATOM 1025 C CA . ASP A 1 126 ? -0.193 -12.101 -7.406 1.00 96.06 126 ASP A CA 1
ATOM 1026 C C . ASP A 1 126 ? 1.125 -12.818 -7.074 1.00 96.06 126 ASP A C 1
ATOM 1028 O O . ASP A 1 126 ? 1.257 -14.030 -7.254 1.00 96.06 126 ASP A O 1
ATOM 1032 N N . PHE A 1 127 ? 2.115 -12.082 -6.558 1.00 95.94 127 PHE A N 1
ATOM 1033 C CA . PHE A 1 127 ? 3.371 -12.676 -6.124 1.00 95.94 127 PHE A CA 1
ATOM 1034 C C . PHE A 1 127 ? 3.282 -13.334 -4.744 1.00 95.94 127 PHE A C 1
ATOM 1036 O O . PHE A 1 127 ? 3.862 -14.399 -4.570 1.00 95.94 127 PHE A O 1
ATOM 1043 N N . PHE A 1 128 ? 2.641 -12.718 -3.747 1.00 95.50 128 PHE A N 1
ATOM 1044 C CA . PHE A 1 128 ? 2.743 -13.167 -2.350 1.00 95.50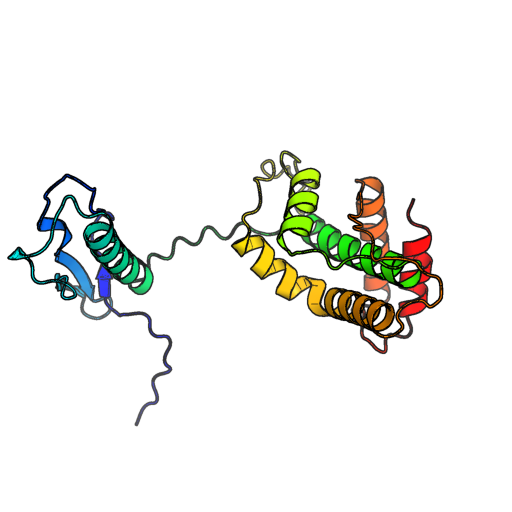 128 PHE A CA 1
ATOM 1045 C C . PHE A 1 128 ? 1.568 -13.985 -1.829 1.00 95.50 128 PHE A C 1
ATOM 1047 O O . PHE A 1 128 ? 1.793 -14.763 -0.902 1.00 95.50 128 PHE A O 1
ATOM 1054 N N . VAL A 1 129 ? 0.355 -13.806 -2.353 1.00 94.00 129 VAL A N 1
ATOM 1055 C CA . VAL A 1 129 ? -0.839 -14.480 -1.823 1.00 94.00 129 VAL A CA 1
ATOM 1056 C C . VAL A 1 129 ? -0.638 -15.994 -1.853 1.00 94.00 129 VAL A C 1
ATOM 1058 O O . VAL A 1 129 ? -0.016 -16.531 -2.769 1.00 94.00 129 VAL A O 1
ATOM 1061 N N . ASP A 1 130 ? -1.068 -16.656 -0.779 1.00 90.50 130 ASP A N 1
ATOM 1062 C CA . ASP A 1 130 ? -0.905 -18.093 -0.516 1.00 90.50 130 ASP A CA 1
ATOM 1063 C C . ASP A 1 130 ? 0.544 -18.588 -0.362 1.00 90.50 130 ASP A C 1
ATOM 1065 O O . ASP A 1 130 ? 0.776 -19.739 0.017 1.00 90.50 130 ASP A O 1
ATOM 1069 N N . ARG A 1 131 ? 1.554 -17.733 -0.572 1.00 91.88 131 ARG A N 1
ATOM 1070 C CA . ARG A 1 131 ? 2.946 -18.115 -0.327 1.00 91.88 131 ARG A CA 1
ATOM 1071 C C . ARG A 1 131 ? 3.253 -18.145 1.160 1.00 91.88 131 ARG A C 1
ATOM 1073 O O . ARG A 1 131 ? 2.856 -17.269 1.928 1.00 91.88 131 ARG A O 1
ATOM 1080 N N . VAL A 1 132 ? 4.048 -19.135 1.543 1.00 91.00 132 VAL A N 1
ATOM 1081 C CA . VAL A 1 132 ? 4.589 -19.291 2.892 1.00 91.00 132 VAL A CA 1
ATOM 1082 C C . VAL A 1 132 ? 5.978 -18.663 2.936 1.00 91.00 132 VAL A C 1
ATOM 1084 O O . VAL A 1 132 ? 6.866 -19.035 2.168 1.00 91.00 132 VAL A O 1
ATOM 1087 N N . LEU A 1 133 ? 6.158 -17.681 3.819 1.00 90.69 133 LEU A N 1
ATOM 1088 C CA . LEU A 1 133 ? 7.447 -17.030 4.056 1.00 90.69 133 LEU A CA 1
ATOM 1089 C C . LEU A 1 133 ? 8.106 -17.618 5.304 1.00 90.69 133 LEU A C 1
ATOM 1091 O O . LEU A 1 133 ? 7.418 -18.063 6.222 1.00 90.69 133 LEU A O 1
ATOM 1095 N N . LYS A 1 134 ? 9.437 -17.584 5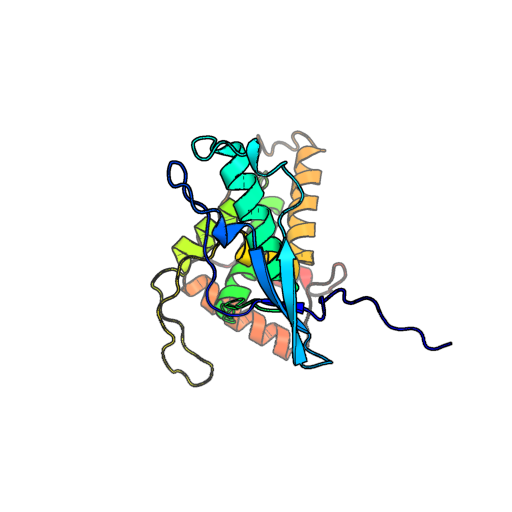.356 1.00 89.38 134 LYS A N 1
ATOM 1096 C CA . LYS A 1 134 ? 10.205 -18.031 6.522 1.00 89.38 134 LYS A CA 1
ATOM 1097 C C . LYS A 1 134 ? 10.480 -16.863 7.455 1.00 89.38 134 LYS A C 1
ATOM 1099 O O . LYS A 1 134 ? 10.890 -15.799 7.004 1.00 89.38 134 LYS A O 1
ATOM 1104 N N . ASP A 1 135 ? 10.292 -17.068 8.752 1.00 86.56 135 ASP A N 1
ATOM 1105 C CA . ASP A 1 135 ? 10.696 -16.099 9.760 1.00 86.56 135 ASP A CA 1
ATOM 1106 C C . ASP A 1 135 ? 12.228 -16.067 9.941 1.00 86.56 135 ASP A C 1
ATOM 1108 O O . ASP A 1 135 ? 12.984 -16.833 9.340 1.00 86.56 135 ASP A O 1
ATOM 1112 N N . LYS A 1 136 ? 12.706 -15.177 10.815 1.00 83.31 136 LYS A N 1
ATOM 1113 C CA . LYS A 1 136 ? 14.138 -15.022 11.129 1.00 83.31 136 LYS A CA 1
ATOM 1114 C C . LYS A 1 136 ? 14.817 -16.287 11.685 1.00 83.31 136 LYS A C 1
ATOM 1116 O O . LYS A 1 136 ? 16.040 -16.352 11.679 1.00 83.31 136 LYS A O 1
ATOM 1121 N N . ASN A 1 137 ? 14.043 -17.243 12.196 1.00 86.12 137 ASN A N 1
ATOM 1122 C CA . ASN A 1 137 ? 14.520 -18.509 12.747 1.00 86.12 137 ASN A CA 1
ATOM 1123 C C . ASN A 1 137 ? 14.337 -19.670 11.749 1.00 86.12 137 ASN A C 1
ATOM 1125 O O . ASN A 1 137 ? 14.634 -20.813 12.087 1.00 86.12 137 ASN A O 1
ATOM 1129 N N . GLY A 1 138 ? 13.839 -19.395 10.538 1.00 85.88 138 GLY A N 1
ATOM 1130 C CA . GLY A 1 138 ? 13.554 -20.402 9.519 1.00 85.88 138 GLY A CA 1
ATOM 1131 C C . GLY A 1 138 ? 12.220 -21.135 9.700 1.00 85.88 138 GLY A C 1
ATOM 1132 O O . GLY A 1 138 ? 11.974 -22.113 8.992 1.00 85.88 138 GLY A O 1
ATOM 1133 N N . ALA A 1 139 ? 11.355 -20.688 10.615 1.00 88.88 139 ALA A N 1
ATOM 1134 C CA . ALA A 1 139 ? 10.024 -21.256 10.800 1.00 88.88 139 ALA A CA 1
ATOM 1135 C C . ALA A 1 139 ? 9.045 -20.726 9.745 1.00 88.88 139 ALA A C 1
ATOM 1137 O O . ALA A 1 139 ? 9.135 -19.574 9.319 1.00 88.88 139 ALA A O 1
ATOM 1138 N N . ASP A 1 140 ? 8.099 -21.566 9.328 1.00 90.75 140 ASP A N 1
ATOM 1139 C CA . ASP A 1 140 ? 7.046 -21.168 8.395 1.00 90.75 140 ASP A CA 1
ATOM 1140 C C . ASP A 1 140 ? 6.068 -20.192 9.050 1.00 90.75 140 ASP A C 1
ATOM 1142 O O . ASP A 1 140 ? 5.509 -20.451 10.117 1.00 90.75 140 ASP A O 1
ATOM 1146 N N . LEU A 1 141 ? 5.852 -19.059 8.389 1.00 88.69 141 LEU A N 1
ATOM 1147 C CA . LEU A 1 141 ? 4.763 -18.146 8.703 1.00 88.69 141 LEU A CA 1
ATOM 1148 C C . LEU A 1 141 ? 3.459 -18.650 8.067 1.00 88.69 141 LEU A C 1
ATOM 1150 O O . LEU A 1 141 ? 3.496 -19.396 7.090 1.00 88.69 141 LEU A O 1
ATOM 1154 N N . PRO A 1 142 ? 2.290 -18.206 8.558 1.00 87.38 142 PRO A N 1
ATOM 1155 C CA . PRO A 1 142 ? 1.039 -18.436 7.849 1.00 87.38 142 PRO A CA 1
ATOM 1156 C C . PRO A 1 142 ? 1.121 -17.943 6.390 1.00 87.38 142 PRO A C 1
ATOM 1158 O O . PRO A 1 142 ? 1.799 -16.932 6.142 1.00 87.38 142 PRO A O 1
ATOM 1161 N N . PRO A 1 143 ? 0.427 -18.613 5.446 1.00 91.94 143 PRO A N 1
ATOM 1162 C CA . PRO A 1 143 ? 0.281 -18.129 4.077 1.00 91.94 143 PRO A CA 1
ATOM 1163 C C . PRO A 1 143 ? -0.146 -16.660 4.047 1.00 91.94 143 PRO A C 1
ATOM 1165 O O . PRO A 1 143 ? -0.882 -16.201 4.925 1.00 91.94 143 PRO A O 1
ATOM 1168 N N . ARG A 1 144 ? 0.355 -15.888 3.080 1.00 91.06 144 ARG A N 1
ATOM 1169 C CA . ARG A 1 144 ? 0.017 -14.461 3.017 1.00 91.06 144 ARG A CA 1
ATOM 1170 C C . ARG A 1 144 ? -1.411 -14.267 2.525 1.00 91.06 144 ARG A C 1
ATOM 1172 O O . ARG A 1 144 ? -1.768 -14.725 1.445 1.00 91.06 144 ARG A O 1
ATOM 1179 N N . ASP A 1 145 ? -2.166 -13.486 3.286 1.00 90.00 145 ASP A N 1
ATOM 1180 C CA . ASP A 1 145 ? -3.449 -12.955 2.847 1.00 90.00 145 ASP A CA 1
ATOM 1181 C C . ASP A 1 145 ? -3.272 -11.826 1.823 1.00 90.00 145 ASP A C 1
ATOM 1183 O O . ASP A 1 145 ? -2.241 -11.140 1.771 1.00 90.00 145 ASP A O 1
ATOM 1187 N N . VAL A 1 146 ? -4.340 -11.576 1.066 1.00 92.31 146 VAL A N 1
ATOM 1188 C CA . VAL A 1 146 ? -4.461 -10.422 0.171 1.00 92.31 146 VAL A CA 1
ATOM 1189 C C . VAL A 1 146 ? -4.229 -9.129 0.955 1.00 92.31 146 VAL A C 1
ATOM 1191 O O . VAL A 1 146 ? -4.875 -8.858 1.970 1.00 92.31 146 VAL A O 1
ATOM 1194 N N . ARG A 1 147 ? -3.318 -8.279 0.471 1.00 90.81 147 ARG A N 1
ATOM 1195 C CA . ARG A 1 147 ? -3.111 -6.950 1.050 1.00 90.81 147 ARG A CA 1
ATOM 1196 C C . ARG A 1 147 ? -4.196 -5.990 0.589 1.00 90.81 147 ARG A C 1
ATOM 1198 O O . ARG A 1 147 ? -4.409 -5.804 -0.607 1.00 90.81 147 ARG A O 1
ATOM 1205 N N . GLU A 1 148 ? -4.820 -5.322 1.555 1.00 88.25 148 GLU A N 1
ATOM 1206 C CA . 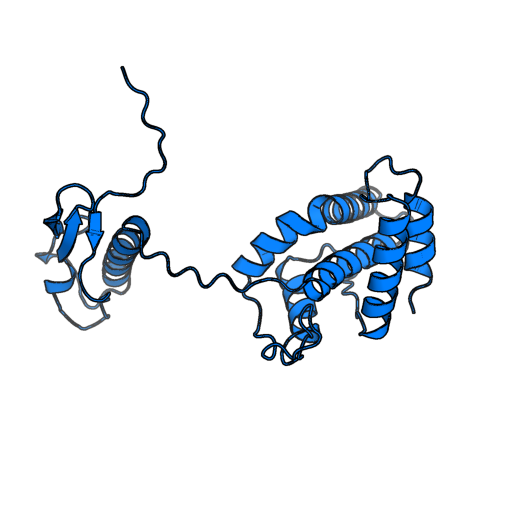GLU A 1 148 ? -5.791 -4.263 1.298 1.00 88.25 148 GLU A CA 1
ATOM 1207 C C . GLU A 1 148 ? -5.129 -2.951 0.850 1.00 88.25 148 GLU A C 1
ATOM 1209 O O . GLU A 1 148 ? -4.031 -2.581 1.290 1.00 88.25 148 GLU A O 1
ATOM 1214 N N . LYS A 1 149 ? -5.866 -2.190 0.033 1.00 87.69 149 LYS A N 1
ATOM 1215 C CA . LYS A 1 149 ? -5.413 -0.948 -0.610 1.00 87.69 149 LYS A CA 1
ATOM 1216 C C . LYS A 1 149 ? -4.835 0.075 0.362 1.00 87.69 149 LYS A C 1
ATOM 1218 O O . LYS A 1 149 ? -3.781 0.644 0.083 1.00 87.69 149 LYS A O 1
ATOM 1223 N N . ASP A 1 150 ? -5.481 0.304 1.500 1.00 85.75 150 ASP A N 1
ATOM 1224 C CA . ASP A 1 150 ? -5.050 1.341 2.442 1.00 85.75 150 ASP A CA 1
ATOM 1225 C C . ASP A 1 150 ? -3.778 0.951 3.198 1.00 85.75 150 ASP A C 1
ATOM 1227 O O . ASP A 1 150 ? -2.864 1.770 3.356 1.00 85.75 150 ASP A O 1
ATOM 1231 N N . ALA A 1 151 ? -3.673 -0.316 3.609 1.00 85.19 151 ALA A N 1
ATOM 1232 C CA . ALA A 1 151 ? -2.471 -0.844 4.242 1.00 85.19 151 ALA A CA 1
ATOM 1233 C C . ALA A 1 151 ? -1.280 -0.813 3.271 1.00 85.19 151 ALA A C 1
ATOM 1235 O O . ALA A 1 151 ? -0.185 -0.377 3.647 1.00 85.19 151 ALA A O 1
ATOM 1236 N N . PHE A 1 152 ? -1.510 -1.205 2.014 1.00 91.06 152 PHE A N 1
ATOM 1237 C CA . PHE A 1 152 ? -0.505 -1.181 0.956 1.00 91.06 152 PHE A CA 1
ATOM 1238 C C . PHE A 1 152 ? -0.050 0.250 0.637 1.00 91.06 152 PHE A C 1
ATOM 1240 O O . PHE A 1 152 ? 1.145 0.558 0.688 1.00 91.06 152 PHE A O 1
ATOM 1247 N N . LYS A 1 153 ? -1.000 1.171 0.418 1.00 89.69 153 LYS A N 1
ATOM 1248 C CA . LYS A 1 153 ? -0.737 2.595 0.154 1.00 89.69 153 LYS A CA 1
ATOM 1249 C C . LYS A 1 153 ? 0.064 3.257 1.279 1.00 89.69 153 LYS A C 1
ATOM 1251 O O . LYS A 1 153 ? 0.981 4.035 1.014 1.00 89.69 153 LYS A O 1
ATOM 1256 N N . ALA A 1 154 ? -0.237 2.932 2.536 1.00 86.44 154 ALA A N 1
ATOM 1257 C CA . ALA A 1 154 ? 0.512 3.446 3.679 1.00 86.44 154 ALA A CA 1
ATOM 1258 C C . ALA A 1 154 ? 1.943 2.883 3.771 1.00 86.44 154 ALA A C 1
ATOM 1260 O O . ALA A 1 154 ? 2.811 3.516 4.380 1.00 86.44 154 ALA A O 1
ATOM 1261 N N . LYS A 1 155 ? 2.210 1.689 3.228 1.00 89.75 155 LYS A N 1
ATOM 1262 C CA . LYS A 1 155 ? 3.549 1.084 3.221 1.00 89.75 155 LYS A CA 1
ATOM 1263 C C . LYS A 1 155 ? 4.406 1.618 2.080 1.00 89.75 155 LYS A C 1
ATOM 1265 O O . LYS A 1 155 ? 5.501 2.115 2.341 1.00 89.75 155 LYS A O 1
ATOM 1270 N N . ILE A 1 156 ? 3.892 1.585 0.850 1.00 87.75 156 ILE A N 1
ATOM 1271 C CA . ILE A 1 156 ? 4.618 2.031 -0.349 1.00 87.75 156 ILE A CA 1
ATOM 1272 C C . ILE A 1 156 ? 5.065 3.494 -0.234 1.00 87.75 156 ILE A C 1
ATOM 1274 O O . ILE A 1 156 ? 6.193 3.822 -0.587 1.00 87.75 156 ILE A O 1
ATOM 1278 N N . GLY A 1 157 ? 4.226 4.358 0.353 1.00 83.62 157 GLY A N 1
ATOM 1279 C CA . GLY A 1 157 ? 4.550 5.771 0.566 1.00 83.62 157 GLY A CA 1
ATOM 1280 C C . GLY A 1 157 ? 5.690 6.028 1.558 1.00 83.62 157 GLY A C 1
ATOM 1281 O O . GLY A 1 157 ? 6.202 7.138 1.589 1.00 83.62 157 GLY A O 1
ATOM 1282 N N . ARG A 1 158 ? 6.080 5.033 2.367 1.00 83.31 158 ARG A N 1
ATOM 1283 C CA . ARG A 1 158 ? 7.217 5.124 3.299 1.00 83.31 158 ARG A CA 1
ATOM 1284 C C . ARG A 1 158 ? 8.468 4.430 2.775 1.00 83.31 158 ARG A C 1
ATOM 1286 O O . ARG A 1 158 ? 9.564 4.892 3.057 1.00 83.31 158 ARG A O 1
ATOM 1293 N N . LEU A 1 159 ? 8.296 3.309 2.076 1.00 82.56 159 LEU A N 1
ATOM 1294 C CA . LEU A 1 159 ? 9.397 2.435 1.680 1.00 82.56 159 LEU A CA 1
ATOM 1295 C C . LEU A 1 159 ? 10.096 2.911 0.399 1.00 82.56 159 LEU A C 1
ATOM 1297 O O . LEU A 1 159 ? 11.316 2.965 0.342 1.00 82.56 159 LEU A O 1
ATOM 1301 N N . ALA A 1 160 ? 9.320 3.277 -0.620 1.00 76.56 160 ALA A N 1
ATOM 1302 C CA . ALA A 1 160 ? 9.824 3.513 -1.972 1.00 76.56 160 ALA A CA 1
ATOM 1303 C C . ALA A 1 160 ? 9.862 5.005 -2.338 1.00 76.56 160 ALA A C 1
ATOM 1305 O O . ALA A 1 160 ? 9.694 5.362 -3.498 1.00 76.56 160 ALA A O 1
ATOM 1306 N N . THR A 1 161 ? 10.025 5.907 -1.365 1.00 79.25 161 THR A N 1
ATOM 1307 C CA . THR A 1 161 ? 9.904 7.359 -1.598 1.00 79.25 161 THR A CA 1
ATOM 1308 C C . THR A 1 161 ? 10.875 7.854 -2.670 1.00 79.25 161 THR A C 1
ATOM 1310 O O . THR A 1 161 ? 10.452 8.510 -3.621 1.00 79.25 161 THR A O 1
ATOM 1313 N N . THR A 1 162 ? 12.156 7.498 -2.552 1.00 77.56 162 THR A N 1
ATOM 1314 C CA . THR A 1 162 ? 13.205 7.954 -3.475 1.00 77.56 162 THR A CA 1
ATOM 1315 C C . THR A 1 162 ? 13.052 7.342 -4.864 1.00 77.56 162 THR A C 1
ATOM 1317 O O . THR A 1 162 ? 13.025 8.063 -5.862 1.00 77.56 162 THR A O 1
ATOM 1320 N N . THR A 1 163 ? 12.893 6.019 -4.943 1.00 78.06 163 THR A N 1
ATOM 1321 C CA . THR A 1 163 ? 12.738 5.307 -6.218 1.00 78.06 163 THR A CA 1
ATOM 1322 C C . THR A 1 163 ? 11.465 5.733 -6.940 1.00 78.06 163 THR A C 1
ATOM 1324 O O . THR A 1 163 ? 11.497 5.991 -8.139 1.00 78.06 163 THR A O 1
ATOM 1327 N N . ARG A 1 164 ? 10.353 5.913 -6.221 1.00 83.25 164 ARG A N 1
ATOM 1328 C CA . ARG A 1 164 ? 9.098 6.415 -6.792 1.00 83.25 164 ARG A CA 1
ATOM 1329 C C . ARG A 1 164 ? 9.221 7.846 -7.306 1.00 83.25 164 ARG A C 1
ATOM 1331 O O . ARG A 1 164 ? 8.703 8.133 -8.383 1.00 83.25 164 ARG A O 1
ATOM 1338 N N . TRP A 1 165 ? 9.891 8.734 -6.569 1.00 83.56 165 TRP A N 1
ATOM 1339 C CA . TRP A 1 165 ? 10.156 10.095 -7.046 1.00 83.56 165 TRP A CA 1
ATOM 1340 C C . TRP A 1 165 ? 10.949 10.068 -8.355 1.00 83.56 165 TRP A C 1
ATOM 1342 O O . TRP A 1 165 ? 10.578 10.737 -9.315 1.00 83.56 165 TRP A O 1
ATOM 1352 N N . ARG A 1 166 ? 11.964 9.202 -8.439 1.00 82.12 166 ARG A N 1
ATOM 1353 C CA . ARG A 1 166 ? 12.769 9.017 -9.648 1.00 82.12 166 ARG A CA 1
ATOM 1354 C C . ARG A 1 166 ? 11.968 8.474 -10.830 1.00 82.12 166 ARG A C 1
ATOM 1356 O O . ARG A 1 166 ? 12.093 9.009 -11.927 1.00 82.12 166 ARG A O 1
ATOM 1363 N N . VAL A 1 167 ? 11.146 7.443 -10.622 1.00 86.31 167 VAL A N 1
ATOM 1364 C CA . VAL A 1 167 ? 10.246 6.917 -11.666 1.00 86.31 167 VAL A CA 1
ATOM 1365 C C . VAL A 1 167 ? 9.339 8.031 -12.179 1.00 86.31 167 VAL A C 1
ATOM 1367 O O . VAL A 1 167 ? 9.242 8.233 -13.384 1.00 86.31 167 VAL A O 1
ATOM 1370 N N . ASN A 1 168 ? 8.718 8.793 -11.275 1.00 86.81 168 ASN A N 1
ATOM 1371 C CA . ASN A 1 168 ? 7.832 9.888 -11.658 1.00 86.81 168 ASN A CA 1
ATOM 1372 C C . ASN A 1 168 ? 8.564 10.981 -12.440 1.00 86.81 168 ASN A C 1
ATOM 1374 O O . ASN A 1 168 ? 8.035 11.412 -13.459 1.00 86.81 168 ASN A O 1
ATOM 1378 N N . GLY A 1 169 ? 9.768 11.371 -12.010 1.00 84.88 169 GLY A N 1
ATOM 1379 C CA . GLY A 1 169 ? 10.587 12.355 -12.716 1.00 84.88 169 GLY A CA 1
ATOM 1380 C C . GLY A 1 169 ? 10.999 11.883 -14.111 1.00 84.88 169 GLY A C 1
ATOM 1381 O O . GLY A 1 169 ? 10.898 12.643 -15.064 1.00 84.88 169 GLY A O 1
ATOM 1382 N N . LEU A 1 170 ? 11.387 10.612 -14.270 1.00 84.50 170 LEU A N 1
ATOM 1383 C CA . LEU A 1 170 ? 11.701 10.042 -15.587 1.00 84.50 170 LEU A CA 1
ATOM 1384 C C . LEU A 1 170 ? 10.474 9.988 -16.505 1.00 84.50 170 LEU A C 1
ATOM 1386 O O . LEU A 1 170 ? 10.584 10.293 -17.688 1.00 84.50 170 LEU A O 1
ATOM 1390 N N . ILE A 1 171 ? 9.305 9.629 -15.969 1.00 86.31 171 ILE A N 1
ATOM 1391 C CA . ILE A 1 171 ? 8.047 9.649 -16.726 1.00 86.31 171 ILE A CA 1
ATOM 1392 C C . ILE A 1 171 ? 7.694 11.084 -17.139 1.00 86.31 171 ILE A C 1
ATOM 1394 O O . ILE A 1 171 ? 7.310 11.302 -18.280 1.00 86.31 171 ILE A O 1
ATOM 1398 N N . GLU A 1 172 ? 7.844 12.065 -16.247 1.00 84.88 172 GLU A N 1
ATOM 1399 C CA . GLU A 1 172 ? 7.581 13.479 -16.546 1.00 84.88 172 GLU A CA 1
ATOM 1400 C C . GLU A 1 172 ? 8.525 14.022 -17.619 1.00 84.88 172 GLU A C 1
ATOM 1402 O O . GLU A 1 172 ? 8.049 14.601 -18.590 1.00 84.88 172 GLU A O 1
ATOM 1407 N N . ILE A 1 173 ? 9.825 13.732 -17.520 1.00 80.94 173 ILE A N 1
ATOM 1408 C CA . ILE A 1 173 ? 10.817 14.039 -18.560 1.00 80.94 173 ILE A CA 1
ATOM 1409 C C . ILE A 1 173 ? 10.388 13.411 -19.895 1.00 80.94 173 ILE A C 1
ATOM 1411 O O . ILE A 1 173 ? 10.291 14.103 -20.906 1.00 80.94 173 ILE A O 1
ATOM 1415 N N . ASN A 1 174 ? 10.054 12.118 -19.915 1.00 78.81 174 ASN A N 1
ATOM 1416 C CA . ASN A 1 174 ? 9.617 11.435 -21.138 1.00 78.81 174 ASN A CA 1
ATOM 1417 C C . ASN A 1 174 ? 8.322 12.033 -21.736 1.00 78.81 174 ASN A C 1
ATOM 1419 O O . ASN A 1 174 ? 8.136 11.981 -22.954 1.00 78.81 174 ASN A O 1
ATOM 1423 N N . LEU A 1 175 ? 7.435 12.596 -20.905 1.00 74.62 175 LEU A N 1
ATOM 1424 C CA . LEU A 1 175 ? 6.200 13.264 -21.331 1.00 74.62 175 LEU A CA 1
ATOM 1425 C C . LEU A 1 175 ? 6.435 14.691 -21.842 1.00 74.62 175 LEU A C 1
ATOM 1427 O O . LEU A 1 175 ? 5.795 15.090 -22.813 1.00 74.62 175 LEU A O 1
ATOM 1431 N N . GLU A 1 176 ? 7.309 15.460 -21.190 1.00 71.19 176 GLU A N 1
ATOM 1432 C CA . GLU A 1 176 ? 7.636 16.840 -21.562 1.00 71.19 176 GLU A CA 1
ATOM 1433 C C . GLU A 1 176 ? 8.408 16.877 -22.884 1.00 71.19 176 GLU A C 1
ATOM 1435 O O . GLU A 1 176 ? 8.048 17.617 -23.801 1.00 71.19 176 GLU A O 1
ATOM 1440 N N . TYR A 1 177 ? 9.377 15.973 -23.050 1.00 61.72 177 TYR A N 1
ATOM 1441 C CA . TYR A 1 177 ? 10.103 15.774 -24.303 1.00 61.72 177 TYR A CA 1
ATOM 1442 C C . TYR A 1 177 ? 9.309 14.933 -25.311 1.00 61.72 177 TYR A C 1
ATOM 1444 O O . TYR A 1 177 ? 9.889 14.041 -25.937 1.00 61.72 177 TYR A O 1
ATOM 1452 N N . LYS A 1 178 ? 7.994 15.205 -25.463 1.00 52.53 178 LYS A N 1
ATOM 1453 C CA . LYS A 1 178 ? 7.073 14.555 -26.417 1.00 52.53 178 LYS A CA 1
ATOM 1454 C C . LYS A 1 178 ? 7.832 14.155 -27.686 1.00 52.53 178 LYS A C 1
ATOM 1456 O O . LYS A 1 178 ? 8.070 14.987 -28.555 1.00 52.53 178 LYS A O 1
ATOM 1461 N N . ASN A 1 179 ? 8.167 12.871 -27.802 1.00 52.75 179 ASN A N 1
ATOM 1462 C CA . ASN A 1 179 ? 8.804 12.267 -28.973 1.00 52.75 179 ASN A CA 1
ATOM 1463 C C . ASN A 1 179 ? 10.314 12.520 -29.180 1.00 52.75 179 ASN A C 1
ATOM 1465 O O . ASN A 1 179 ? 10.728 12.870 -30.282 1.00 52.75 179 ASN A O 1
ATOM 1469 N N . LEU A 1 180 ? 11.177 12.096 -28.250 1.00 57.28 180 LEU A N 1
ATOM 1470 C CA . LEU A 1 180 ? 12.537 11.628 -28.615 1.00 57.28 180 LEU A CA 1
ATOM 1471 C C . LEU A 1 180 ? 12.516 10.324 -29.464 1.00 57.28 180 LEU A C 1
ATOM 1473 O O . LEU A 1 180 ? 13.397 9.480 -29.351 1.00 57.28 180 LEU A O 1
ATOM 1477 N N . GLY A 1 181 ? 11.465 10.089 -30.257 1.00 60.97 181 GLY A N 1
ATOM 1478 C CA . GLY A 1 181 ? 11.255 8.847 -31.011 1.00 60.97 181 GLY A CA 1
ATOM 1479 C C . GLY A 1 181 ? 10.844 7.627 -30.171 1.00 60.97 181 GLY A C 1
ATOM 1480 O O . GLY A 1 181 ? 10.733 6.536 -30.714 1.00 60.97 181 GLY A O 1
ATOM 1481 N N . ARG A 1 182 ? 10.584 7.786 -28.864 1.00 66.06 182 ARG A N 1
ATOM 1482 C CA . ARG A 1 182 ? 10.278 6.674 -27.933 1.00 66.06 182 ARG A CA 1
ATOM 1483 C C . ARG A 1 182 ? 8.818 6.187 -27.924 1.00 66.06 182 ARG A C 1
ATOM 1485 O O . ARG A 1 182 ? 8.488 5.297 -27.147 1.00 66.06 182 ARG A O 1
ATOM 1492 N N . GLY A 1 183 ? 7.958 6.739 -28.782 1.00 73.19 183 GLY A N 1
ATOM 1493 C CA . GLY A 1 183 ? 6.562 6.312 -28.934 1.00 73.19 183 GLY A CA 1
ATOM 1494 C C . GLY A 1 183 ? 5.626 6.725 -27.789 1.00 73.19 183 GLY A C 1
ATOM 1495 O O . GLY A 1 183 ? 6.008 7.453 -26.869 1.00 73.19 183 GLY A O 1
ATOM 1496 N N . ALA A 1 184 ? 4.367 6.284 -27.877 1.00 81.19 184 ALA A N 1
ATOM 1497 C CA . ALA A 1 184 ? 3.345 6.535 -26.860 1.00 81.19 184 ALA A CA 1
ATOM 1498 C C . ALA A 1 184 ? 3.675 5.808 -25.538 1.00 81.19 184 ALA A C 1
ATOM 1500 O O . ALA A 1 184 ? 4.281 4.736 -25.588 1.00 81.19 184 ALA A O 1
ATOM 1501 N N . PRO A 1 185 ? 3.273 6.347 -24.368 1.00 85.62 185 PRO A N 1
ATOM 1502 C CA . PRO A 1 185 ? 3.472 5.670 -23.090 1.00 85.62 185 PRO A CA 1
ATOM 1503 C C . PRO A 1 185 ? 2.802 4.293 -23.080 1.00 85.62 185 PRO A C 1
ATOM 1505 O O . PRO A 1 185 ? 1.613 4.183 -23.377 1.00 85.62 185 PRO A O 1
ATOM 1508 N N . GLN A 1 186 ? 3.555 3.256 -22.720 1.00 88.56 186 GLN A N 1
ATOM 1509 C CA . GLN A 1 186 ? 3.053 1.884 -22.624 1.00 88.56 186 GLN A CA 1
ATOM 1510 C C . GLN A 1 186 ? 2.961 1.435 -21.170 1.00 88.56 186 GLN A C 1
ATOM 1512 O O . GLN A 1 186 ? 3.843 1.725 -20.360 1.00 88.56 186 GLN A O 1
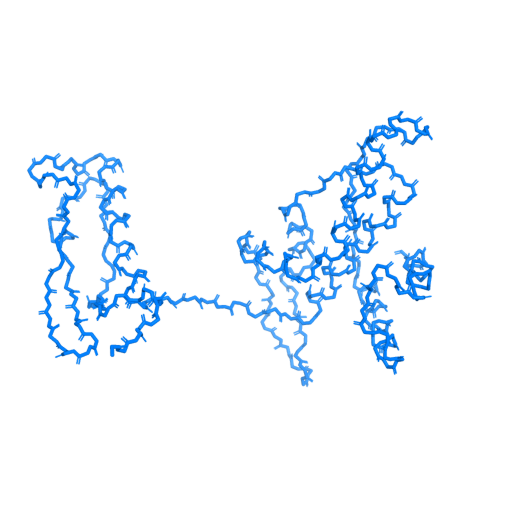ATOM 1517 N N . GLU A 1 187 ? 1.901 0.711 -20.827 1.00 90.56 187 GLU A N 1
ATOM 1518 C CA . GLU A 1 187 ? 1.804 0.081 -19.516 1.00 90.56 187 GLU A CA 1
ATOM 1519 C C . GLU A 1 187 ? 2.922 -0.954 -19.344 1.00 90.56 187 GLU A C 1
ATOM 1521 O O . GLU A 1 187 ? 3.191 -1.765 -20.231 1.00 90.56 187 GLU A O 1
ATOM 1526 N N . TYR A 1 188 ? 3.602 -0.902 -18.202 1.00 92.94 188 TYR A N 1
ATOM 1527 C CA . TYR A 1 188 ? 4.669 -1.835 -17.877 1.00 92.94 188 TYR A CA 1
ATOM 1528 C C . TYR A 1 188 ? 4.569 -2.253 -16.415 1.00 92.94 188 TYR A C 1
ATOM 1530 O O . TYR A 1 188 ? 4.862 -1.459 -15.523 1.00 92.94 188 TYR A O 1
ATOM 1538 N N . ILE A 1 189 ? 4.199 -3.513 -16.193 1.00 93.94 189 ILE A N 1
ATOM 1539 C CA . ILE A 1 189 ? 4.155 -4.149 -14.877 1.00 93.94 189 ILE A CA 1
ATOM 1540 C C . ILE A 1 189 ? 5.285 -5.191 -14.816 1.00 93.94 189 ILE A C 1
ATOM 1542 O O . ILE A 1 189 ? 5.232 -6.182 -15.545 1.00 93.94 189 ILE A O 1
ATOM 1546 N N . PRO A 1 190 ? 6.329 -4.983 -13.991 1.00 93.00 190 PRO A N 1
ATOM 1547 C CA . PRO A 1 190 ? 7.399 -5.957 -13.812 1.00 93.00 190 PRO A CA 1
ATOM 1548 C C . PRO A 1 190 ? 6.894 -7.328 -13.336 1.00 93.00 190 PRO A C 1
ATOM 1550 O O . PRO A 1 190 ? 6.295 -7.442 -12.266 1.00 93.00 190 PRO A O 1
ATOM 1553 N N . ALA A 1 191 ? 7.210 -8.381 -14.089 1.00 92.62 191 ALA A N 1
ATOM 1554 C CA . ALA A 1 191 ? 6.949 -9.765 -13.701 1.00 92.62 191 ALA A CA 1
ATOM 1555 C C . ALA A 1 191 ? 8.094 -10.297 -12.820 1.00 92.62 191 ALA A C 1
ATOM 1557 O O . ALA A 1 191 ? 9.027 -10.937 -13.299 1.00 92.62 191 ALA A O 1
ATOM 1558 N N . ILE A 1 192 ? 8.054 -9.990 -11.522 1.00 93.00 192 ILE A N 1
ATOM 1559 C CA . ILE A 1 192 ? 9.104 -10.406 -10.582 1.00 93.00 192 ILE A CA 1
ATOM 1560 C C . ILE A 1 192 ? 8.998 -11.906 -10.303 1.00 93.00 192 ILE A C 1
ATOM 1562 O O . ILE A 1 192 ? 7.955 -12.403 -9.887 1.00 93.00 192 ILE A O 1
ATOM 1566 N N . THR A 1 193 ? 10.107 -12.624 -10.465 1.00 93.44 193 THR A N 1
ATOM 1567 C CA . THR A 1 193 ? 10.225 -14.043 -10.106 1.00 93.44 193 THR A CA 1
ATOM 1568 C C . THR A 1 193 ? 10.924 -14.223 -8.755 1.00 93.44 193 THR A C 1
ATOM 1570 O O . THR A 1 193 ? 11.606 -13.326 -8.252 1.00 93.44 193 THR A O 1
ATOM 1573 N N . SER A 1 194 ? 10.783 -15.403 -8.143 1.00 91.94 194 SER A N 1
ATOM 1574 C CA . SER A 1 194 ? 11.451 -15.711 -6.869 1.00 91.94 194 SER A CA 1
ATOM 1575 C C . SER A 1 194 ? 12.977 -15.649 -6.977 1.00 91.94 194 SER A C 1
ATOM 1577 O O . SER A 1 194 ? 13.637 -15.212 -6.039 1.00 91.94 194 SER A O 1
ATOM 1579 N N . SER A 1 195 ? 13.544 -16.039 -8.123 1.00 91.00 195 SER A N 1
ATOM 1580 C CA . SER A 1 195 ? 14.989 -15.969 -8.361 1.00 91.00 195 SER A CA 1
ATOM 1581 C C . SER A 1 195 ? 15.484 -14.525 -8.454 1.00 91.00 195 SER A C 1
ATOM 1583 O O . SER A 1 195 ? 16.535 -14.218 -7.896 1.00 91.00 195 SER A O 1
ATOM 1585 N N . MET A 1 196 ? 14.721 -13.625 -9.089 1.00 89.81 196 MET A N 1
ATOM 1586 C CA . MET A 1 196 ? 15.041 -12.193 -9.118 1.00 89.81 196 MET A CA 1
ATOM 1587 C C . MET A 1 196 ? 15.035 -11.592 -7.712 1.00 89.81 196 MET A C 1
ATOM 1589 O O . MET A 1 196 ? 15.961 -10.864 -7.359 1.00 89.81 196 MET A O 1
ATOM 1593 N N . LEU A 1 197 ? 14.024 -11.922 -6.900 1.00 91.75 197 LEU A N 1
ATOM 1594 C CA . LEU A 1 197 ? 13.928 -11.438 -5.522 1.00 91.75 197 LEU A CA 1
ATOM 1595 C C . LEU A 1 197 ? 15.095 -11.942 -4.661 1.00 91.75 197 LEU A C 1
ATOM 1597 O O . LEU A 1 197 ? 15.700 -11.161 -3.931 1.00 91.75 197 LEU A O 1
ATOM 1601 N N . GLU A 1 198 ? 15.454 -13.219 -4.789 1.00 90.06 198 GLU A N 1
ATOM 1602 C CA . GLU A 1 198 ? 16.581 -13.814 -4.063 1.00 90.06 198 GLU A CA 1
ATOM 1603 C C . GLU A 1 198 ? 17.925 -13.201 -4.486 1.00 90.06 198 GLU A C 1
ATOM 1605 O O . GLU A 1 198 ? 18.786 -12.918 -3.652 1.00 90.06 198 GLU A O 1
ATOM 1610 N N . HIS A 1 199 ? 18.110 -12.931 -5.781 1.00 86.81 199 HIS A N 1
ATOM 1611 C CA . HIS A 1 199 ? 19.305 -12.244 -6.266 1.00 86.81 199 HIS A CA 1
ATOM 1612 C C . HIS A 1 199 ? 19.362 -10.809 -5.730 1.00 86.81 199 HIS A C 1
ATOM 1614 O O . HIS A 1 199 ? 20.395 -10.375 -5.221 1.00 86.81 199 HIS A O 1
ATOM 1620 N N . PHE A 1 200 ? 18.243 -10.083 -5.779 1.00 87.75 200 PHE A N 1
ATOM 1621 C CA . PHE A 1 200 ? 18.154 -8.729 -5.240 1.00 87.75 200 PHE A CA 1
ATOM 1622 C C . PHE A 1 200 ? 18.457 -8.693 -3.738 1.00 87.75 200 PHE A C 1
ATOM 1624 O O . PHE A 1 200 ? 19.199 -7.822 -3.293 1.00 87.75 200 PHE A O 1
ATOM 1631 N N . LYS A 1 201 ? 17.967 -9.672 -2.971 1.00 88.56 201 LYS A N 1
ATOM 1632 C CA . LYS A 1 201 ? 18.261 -9.828 -1.541 1.00 88.56 201 LYS A CA 1
ATOM 1633 C C . LYS A 1 201 ? 19.759 -9.969 -1.272 1.00 88.56 201 LYS A C 1
ATOM 1635 O O . LYS A 1 201 ? 20.305 -9.191 -0.493 1.00 88.56 201 LYS A O 1
ATOM 1640 N N . LYS A 1 202 ? 20.440 -10.883 -1.971 1.00 86.88 202 LYS A N 1
ATOM 1641 C CA . LYS A 1 202 ? 21.898 -11.071 -1.849 1.00 86.88 202 LYS A CA 1
ATOM 1642 C C . LYS A 1 202 ? 22.669 -9.799 -2.189 1.00 86.88 202 LYS A C 1
ATOM 1644 O O . LYS A 1 202 ? 23.624 -9.444 -1.502 1.00 86.88 202 LYS A O 1
ATOM 1649 N N . THR A 1 203 ? 22.239 -9.083 -3.224 1.00 79.44 203 THR A N 1
ATOM 1650 C CA . THR A 1 203 ? 22.860 -7.812 -3.608 1.00 79.44 203 THR A CA 1
ATOM 1651 C C . THR A 1 203 ? 22.610 -6.724 -2.571 1.00 79.44 203 THR A C 1
ATOM 1653 O O . THR A 1 203 ? 23.540 -6.003 -2.220 1.00 79.44 203 THR A O 1
ATOM 1656 N N . ALA A 1 204 ? 21.397 -6.616 -2.030 1.00 79.06 204 ALA A N 1
ATOM 1657 C CA . ALA A 1 204 ? 21.081 -5.663 -0.973 1.00 79.06 204 ALA A CA 1
ATOM 1658 C C . ALA A 1 204 ? 21.927 -5.920 0.288 1.00 79.06 204 ALA A C 1
ATOM 1660 O O . ALA A 1 204 ? 22.499 -4.982 0.844 1.00 79.06 204 ALA A O 1
ATOM 1661 N N . GLU A 1 205 ? 22.084 -7.184 0.690 1.00 82.31 205 GLU A N 1
ATOM 1662 C CA . GLU A 1 205 ? 22.956 -7.595 1.799 1.00 82.31 205 GLU A CA 1
ATOM 1663 C C . GLU A 1 205 ? 24.429 -7.256 1.521 1.00 82.31 205 GLU A C 1
ATOM 1665 O O . GLU A 1 205 ? 25.116 -6.677 2.369 1.00 82.31 205 GLU A O 1
ATOM 1670 N N . PHE A 1 206 ? 24.911 -7.535 0.307 1.00 75.81 206 PHE A N 1
ATOM 1671 C CA . PHE A 1 206 ? 26.261 -7.176 -0.125 1.00 75.81 206 PHE A CA 1
ATOM 1672 C C . PHE A 1 206 ? 26.504 -5.660 -0.083 1.00 75.81 206 PHE A C 1
ATOM 1674 O O . PHE A 1 206 ? 27.519 -5.209 0.452 1.00 75.81 206 PHE A O 1
ATOM 1681 N N . MET A 1 207 ? 25.569 -4.852 -0.581 1.00 69.50 207 MET A N 1
ATOM 1682 C CA . MET A 1 207 ? 25.664 -3.388 -0.548 1.00 69.50 207 MET A CA 1
ATOM 1683 C C . MET A 1 207 ? 25.636 -2.854 0.892 1.00 69.50 207 MET A C 1
ATOM 1685 O O . MET A 1 207 ? 26.443 -1.996 1.264 1.00 69.50 207 MET A O 1
ATOM 1689 N N . GLN A 1 208 ? 24.784 -3.424 1.747 1.00 74.38 208 GLN A N 1
ATOM 1690 C CA . GLN A 1 208 ? 24.732 -3.083 3.166 1.00 74.38 208 GLN A CA 1
ATOM 1691 C C . GLN A 1 208 ? 26.051 -3.413 3.883 1.00 74.38 208 GLN A C 1
ATOM 1693 O O . GLN A 1 208 ? 26.527 -2.601 4.680 1.00 74.38 208 GLN A O 1
ATOM 1698 N N . SER A 1 209 ? 26.688 -4.545 3.556 1.00 74.19 209 SER A N 1
ATOM 1699 C CA . SER A 1 209 ? 28.000 -4.934 4.103 1.00 74.19 209 SER A CA 1
ATOM 1700 C C . SER A 1 209 ? 29.109 -3.926 3.769 1.00 74.19 209 SER A C 1
ATOM 1702 O O . SER A 1 209 ? 30.035 -3.722 4.555 1.00 74.19 209 SER A O 1
ATOM 1704 N N . ARG A 1 210 ? 28.969 -3.211 2.646 1.00 70.25 210 ARG A N 1
ATOM 1705 C CA . ARG A 1 210 ? 29.868 -2.132 2.216 1.00 70.25 210 ARG A CA 1
ATOM 1706 C C . ARG A 1 210 ? 29.498 -0.759 2.786 1.00 70.25 210 ARG A C 1
ATOM 1708 O O . ARG A 1 210 ? 30.090 0.241 2.395 1.00 70.25 210 ARG A O 1
ATOM 1715 N N . LYS A 1 211 ? 28.544 -0.700 3.726 1.00 65.12 211 LYS A N 1
ATOM 1716 C CA . LYS A 1 211 ? 27.970 0.533 4.304 1.00 65.12 211 LYS A CA 1
ATOM 1717 C C . LYS A 1 211 ? 27.302 1.446 3.267 1.00 65.12 211 LYS A C 1
ATOM 1719 O O . LYS A 1 211 ? 27.076 2.624 3.536 1.00 65.12 211 LYS A O 1
ATOM 1724 N N . MET A 1 212 ? 26.930 0.899 2.113 1.00 60.41 212 MET A N 1
ATOM 1725 C CA . MET A 1 212 ? 26.196 1.603 1.064 1.00 60.41 212 MET A CA 1
ATOM 1726 C C . MET A 1 212 ? 24.706 1.437 1.372 1.00 60.41 212 MET A C 1
ATOM 1728 O O . MET A 1 212 ? 24.028 0.556 0.855 1.00 60.41 212 MET A O 1
ATOM 1732 N N . THR A 1 213 ? 24.220 2.209 2.344 1.00 54.16 213 THR A N 1
ATOM 1733 C CA . THR A 1 213 ? 22.923 1.963 3.002 1.00 54.16 213 THR A CA 1
ATOM 1734 C C . THR A 1 213 ? 21.753 2.726 2.395 1.00 54.16 213 THR A C 1
ATOM 1736 O O . THR A 1 213 ? 20.619 2.523 2.817 1.00 54.16 213 THR A O 1
ATOM 1739 N N . THR A 1 214 ? 21.985 3.628 1.439 1.00 51.50 214 THR A N 1
ATOM 1740 C CA . THR A 1 214 ? 20.894 4.388 0.818 1.00 51.50 214 THR A CA 1
ATOM 1741 C C . THR A 1 214 ? 21.191 4.744 -0.631 1.00 51.50 214 THR A C 1
ATOM 1743 O O . THR A 1 214 ? 22.230 5.325 -0.945 1.00 51.50 214 THR A O 1
ATOM 1746 N N . GLU A 1 215 ? 20.221 4.476 -1.506 1.00 51.88 215 GLU A N 1
ATOM 1747 C CA . GLU A 1 215 ? 20.101 5.159 -2.790 1.00 51.88 215 GLU A CA 1
ATOM 1748 C C . GLU A 1 215 ? 19.766 6.632 -2.478 1.00 51.88 215 GLU A C 1
ATOM 1750 O O . GLU A 1 215 ? 18.613 7.011 -2.281 1.00 51.88 215 GLU A O 1
ATOM 1755 N N . ARG A 1 216 ? 20.797 7.459 -2.274 1.00 46.94 216 ARG A N 1
ATOM 1756 C CA . ARG A 1 216 ? 20.662 8.922 -2.240 1.00 46.94 216 ARG A CA 1
ATOM 1757 C C . ARG A 1 216 ? 20.824 9.448 -3.658 1.00 46.94 216 ARG A C 1
ATOM 1759 O O . ARG A 1 216 ? 21.544 8.852 -4.455 1.00 46.94 216 ARG A O 1
ATOM 1766 N N . GLN A 1 217 ? 20.180 10.574 -3.941 1.00 43.50 217 GLN A N 1
ATOM 1767 C CA . GLN A 1 217 ? 20.225 11.286 -5.223 1.00 43.50 217 GLN A CA 1
ATOM 1768 C C . GLN A 1 217 ? 21.671 11.574 -5.694 1.00 43.50 217 GLN A C 1
ATOM 1770 O O . GLN A 1 217 ? 21.926 11.649 -6.892 1.00 43.50 217 GLN A O 1
ATOM 1775 N N . ASP A 1 218 ? 22.613 11.585 -4.742 1.00 44.81 218 ASP A N 1
ATOM 1776 C CA . ASP A 1 218 ? 24.036 11.901 -4.908 1.00 44.81 218 ASP A CA 1
ATOM 1777 C C . ASP A 1 218 ? 24.946 10.695 -4.578 1.00 44.81 218 ASP A C 1
ATOM 1779 O O . ASP A 1 218 ? 26.147 10.836 -4.332 1.00 44.81 218 ASP A O 1
ATOM 1783 N N . SER A 1 219 ? 24.375 9.488 -4.498 1.00 50.53 219 SER A N 1
ATOM 1784 C CA . SER A 1 219 ? 25.131 8.271 -4.209 1.00 50.53 219 SER A CA 1
ATOM 1785 C C . SER A 1 219 ? 26.085 7.957 -5.362 1.00 50.53 219 SER A C 1
ATOM 1787 O O . SER A 1 219 ? 25.653 7.717 -6.491 1.00 50.53 219 SER A O 1
ATOM 1789 N N . LYS A 1 220 ? 27.389 7.879 -5.062 1.00 50.19 220 LYS A N 1
ATOM 1790 C CA . LYS A 1 220 ? 28.446 7.432 -5.994 1.00 50.19 220 LYS A CA 1
ATOM 1791 C C . LYS A 1 220 ? 28.219 6.009 -6.531 1.00 50.19 220 LYS A C 1
ATOM 1793 O O . LYS A 1 220 ? 28.896 5.578 -7.458 1.00 50.19 220 LYS A O 1
ATOM 1798 N N . ASP A 1 221 ? 27.240 5.301 -5.978 1.00 57.62 221 ASP A N 1
ATOM 1799 C CA . ASP A 1 221 ? 26.986 3.886 -6.211 1.00 57.62 221 ASP A CA 1
ATOM 1800 C C . ASP A 1 221 ? 25.758 3.634 -7.100 1.00 57.62 221 ASP A C 1
ATOM 1802 O O . ASP A 1 221 ? 25.380 2.488 -7.355 1.00 57.62 221 ASP A O 1
ATOM 1806 N N . LEU A 1 222 ? 25.128 4.705 -7.591 1.00 61.72 222 LEU A N 1
ATOM 1807 C CA . LEU A 1 222 ? 23.911 4.650 -8.398 1.00 61.72 222 LEU A CA 1
ATOM 1808 C C . LEU A 1 222 ? 24.102 3.895 -9.719 1.00 61.72 222 LEU A C 1
ATOM 1810 O O . LEU A 1 222 ? 23.245 3.109 -10.121 1.00 61.72 222 LEU A O 1
ATOM 1814 N N . GLU A 1 223 ? 25.236 4.100 -10.389 1.00 65.81 223 GLU A N 1
ATOM 1815 C CA . GLU A 1 223 ? 25.560 3.389 -11.630 1.00 65.81 223 GLU A CA 1
ATOM 1816 C C . GLU A 1 223 ? 25.780 1.893 -11.397 1.00 65.81 223 GLU A C 1
ATOM 1818 O O . GLU A 1 223 ? 25.368 1.078 -12.222 1.00 65.81 223 GLU A O 1
ATOM 1823 N N . HIS A 1 224 ? 26.354 1.515 -10.250 1.00 65.12 224 HIS A N 1
ATOM 1824 C CA . HIS A 1 224 ? 26.510 0.110 -9.873 1.00 65.12 224 HIS A CA 1
ATOM 1825 C C . HIS A 1 224 ? 25.148 -0.556 -9.665 1.00 65.12 224 HIS A C 1
ATOM 1827 O O . HIS A 1 224 ? 24.929 -1.657 -10.171 1.00 65.12 224 HIS A O 1
ATOM 1833 N N . TRP A 1 225 ? 24.215 0.132 -8.998 1.00 64.56 225 TRP A N 1
ATOM 1834 C CA . TRP A 1 225 ? 22.837 -0.335 -8.847 1.00 64.56 225 TRP A CA 1
ATOM 1835 C C . TRP A 1 225 ? 22.143 -0.526 -10.196 1.00 64.56 225 TRP A C 1
ATOM 1837 O O . TRP A 1 225 ? 21.617 -1.602 -10.466 1.00 64.56 225 TRP A O 1
ATOM 1847 N N . ILE A 1 226 ? 22.186 0.473 -11.079 1.00 67.00 226 ILE A N 1
ATOM 1848 C CA . ILE A 1 226 ? 21.530 0.399 -12.396 1.00 67.00 226 ILE A CA 1
ATOM 1849 C C . ILE A 1 226 ? 22.161 -0.687 -13.274 1.00 67.00 226 ILE A C 1
ATOM 1851 O O . ILE A 1 226 ? 21.441 -1.451 -13.914 1.00 67.00 226 ILE A O 1
ATOM 1855 N N . SER A 1 227 ? 23.493 -0.781 -13.298 1.00 70.50 227 SER A N 1
ATOM 1856 C CA . SER A 1 227 ? 24.227 -1.800 -14.059 1.00 70.50 227 SER A CA 1
ATOM 1857 C C . SER A 1 227 ? 23.894 -3.213 -13.587 1.00 70.50 227 SER A C 1
ATOM 1859 O O . SER A 1 227 ? 23.689 -4.103 -14.410 1.00 70.50 227 SER A O 1
ATOM 1861 N N . PHE A 1 228 ? 23.791 -3.421 -12.271 1.00 67.25 228 PHE A N 1
ATOM 1862 C CA . PHE A 1 228 ? 23.362 -4.695 -11.705 1.00 67.25 228 PHE A CA 1
ATOM 1863 C C . PHE A 1 228 ? 21.920 -5.025 -12.093 1.00 67.25 228 PHE A C 1
ATOM 1865 O O . PHE A 1 228 ? 21.657 -6.096 -12.632 1.00 67.25 228 PHE A O 1
ATOM 1872 N N . LEU A 1 229 ? 20.989 -4.101 -11.858 1.00 68.75 229 LE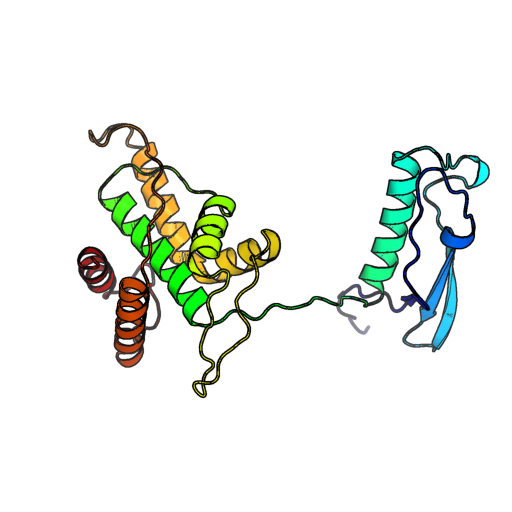U A N 1
ATOM 1873 C CA . LEU A 1 229 ? 19.574 -4.362 -12.084 1.00 68.75 229 LEU A CA 1
ATOM 1874 C C . LEU A 1 229 ? 19.254 -4.616 -13.570 1.00 68.75 229 LEU A C 1
ATOM 1876 O O . LEU A 1 229 ? 18.353 -5.387 -13.873 1.00 68.75 229 LEU A O 1
ATOM 1880 N N . ARG A 1 230 ? 20.015 -4.021 -14.500 1.00 71.31 230 ARG A N 1
ATOM 1881 C CA . ARG A 1 230 ? 19.919 -4.303 -15.947 1.00 71.31 230 ARG A CA 1
ATOM 1882 C C . ARG A 1 230 ? 20.334 -5.726 -16.333 1.00 71.31 230 ARG A C 1
ATOM 1884 O O . ARG A 1 230 ? 20.035 -6.148 -17.443 1.00 71.31 230 ARG A O 1
ATOM 1891 N N . LYS A 1 231 ? 21.057 -6.434 -15.461 1.00 71.88 231 LYS A N 1
ATOM 1892 C CA . LYS A 1 231 ? 21.510 -7.821 -15.665 1.00 71.88 231 LYS A CA 1
ATOM 1893 C C . LYS A 1 231 ? 20.611 -8.844 -14.974 1.00 71.88 231 LYS A C 1
ATOM 1895 O O . LYS A 1 231 ? 20.907 -10.036 -15.047 1.00 71.88 231 LYS A O 1
ATOM 1900 N N . LEU A 1 232 ? 19.571 -8.399 -14.265 1.00 62.12 232 LEU A N 1
ATOM 1901 C CA . LEU A 1 232 ? 18.569 -9.320 -13.746 1.00 62.12 232 LEU A CA 1
ATOM 1902 C C . LEU A 1 232 ? 17.821 -9.951 -14.936 1.00 62.12 232 LEU A C 1
ATOM 1904 O O . LEU A 1 232 ? 17.508 -9.221 -15.879 1.00 62.12 232 LEU A O 1
ATOM 1908 N N . PRO A 1 233 ? 17.613 -11.280 -14.919 1.00 45.66 233 PRO A N 1
ATOM 1909 C CA . PRO A 1 233 ? 16.943 -12.004 -15.997 1.00 45.66 233 PRO A CA 1
ATOM 1910 C C . PRO A 1 233 ? 15.476 -11.599 -16.149 1.00 45.66 233 PRO A C 1
ATOM 1912 O O . PRO A 1 233 ? 14.862 -11.201 -15.130 1.00 45.66 233 PRO A O 1
#

Foldseek 3Di:
DDDDDDPQQQLWAFDDDQDAQDAPDDDLPLQKTWTARNPPRDIDIDGNDPDDSVPQHSNDPVSSVSSRVVSVVNNVSNPVPPPPLPDDDPLLLLVLQLQLLVLLLCLVVAQADDDDLVLVLVLSCVPQAQDWDADPVRDTDGGDDRDDSVSSVVSSVPRCVPSSVSSVVSNVVCVVPPDPPRDDHHHDGDNDDPVLSVVSVVVQVVCVVVVVPDPDPPDPCVVVSSVVSVPRD

Organism: NCBI:txid1314801

pLDDT: mean 81.59, std 15.19, range [27.14, 96.12]

Secondary structure (DSSP, 8-state):
----------SEEE-S------TT---GGGGEEEEEETTT--EEEEE--SS-GGG--TT-HHHHHHHHHHHHHHHHHTT-------PPPHHHHHHHHHHHHHHHHHHHHS-B----HHHHHHHHHHHHBTPPPB-TTSPBPPPBPPPPHHHHHHHHHHHSHHHHHHHHHHHHHHHHTTTSS--S-B-------HHHHHHHHHHHHHHHHTT-----TT-TTHHHHHHHHTT--

Radius of gyration: 25.52 Å; chains: 1; bounding box: 69×48×68 Å